Protein AF-A0A935PJU1-F1 (afdb_monomer)

Structure (mmCIF, N/CA/C/O backbone):
data_AF-A0A935PJU1-F1
#
_entry.id   AF-A0A935PJU1-F1
#
loop_
_atom_site.group_PDB
_atom_site.id
_atom_site.type_symbol
_atom_site.label_atom_id
_atom_site.label_alt_id
_atom_site.label_comp_id
_atom_site.label_asym_id
_atom_site.label_entity_id
_atom_site.label_seq_id
_atom_site.pdbx_PDB_ins_code
_atom_site.Cartn_x
_atom_site.Cartn_y
_atom_site.Cartn_z
_atom_site.occupancy
_atom_site.B_iso_or_equiv
_atom_site.auth_seq_id
_atom_site.auth_comp_id
_atom_site.auth_asym_id
_atom_site.auth_atom_id
_atom_site.pdbx_PDB_model_num
ATOM 1 N N . MET A 1 1 ? 5.615 2.941 6.304 1.00 58.56 1 MET A N 1
ATOM 2 C CA . MET A 1 1 ? 5.503 1.745 5.436 1.00 58.56 1 MET A CA 1
ATOM 3 C C . MET A 1 1 ? 6.469 0.692 5.952 1.00 58.56 1 MET A C 1
ATOM 5 O O . MET A 1 1 ? 7.641 1.011 6.110 1.00 58.56 1 MET A O 1
ATOM 9 N N . SER A 1 2 ? 6.006 -0.524 6.260 1.00 81.19 2 SER A N 1
ATOM 10 C CA . SER A 1 2 ? 6.937 -1.589 6.656 1.00 81.19 2 SER A CA 1
ATOM 11 C C . SER A 1 2 ? 7.767 -2.010 5.444 1.00 81.19 2 SER A C 1
ATOM 13 O O . SER A 1 2 ? 7.181 -2.370 4.418 1.00 81.19 2 SER A O 1
ATOM 15 N N . PRO A 1 3 ? 9.108 -2.000 5.534 1.00 89.25 3 PRO A N 1
ATOM 16 C CA . PRO A 1 3 ? 9.970 -2.402 4.426 1.00 89.25 3 PRO A CA 1
ATOM 17 C C . PRO A 1 3 ? 9.814 -3.893 4.085 1.00 89.25 3 PRO A C 1
ATOM 19 O O . PRO A 1 3 ? 10.305 -4.337 3.051 1.00 89.25 3 PRO A O 1
ATOM 22 N N . PHE A 1 4 ? 9.098 -4.664 4.910 1.00 92.81 4 PHE A N 1
ATOM 23 C CA . PHE A 1 4 ? 8.883 -6.096 4.734 1.00 92.81 4 PHE A CA 1
ATOM 24 C C . PHE A 1 4 ? 8.226 -6.447 3.388 1.00 92.81 4 PHE A C 1
ATOM 26 O O . PHE A 1 4 ? 8.707 -7.343 2.701 1.00 92.81 4 PHE A O 1
ATOM 33 N N . PHE A 1 5 ? 7.195 -5.703 2.962 1.00 95.12 5 PHE A N 1
ATOM 34 C CA . PHE A 1 5 ? 6.486 -5.940 1.689 1.00 95.12 5 PHE A CA 1
ATOM 35 C C . PHE A 1 5 ? 7.356 -5.735 0.442 1.00 95.12 5 PHE A C 1
ATOM 37 O O . PHE A 1 5 ? 6.989 -6.177 -0.641 1.00 95.12 5 PHE A O 1
ATOM 44 N N . PHE A 1 6 ? 8.491 -5.054 0.587 1.00 96.00 6 PHE A N 1
ATOM 45 C CA . PHE A 1 6 ? 9.450 -4.803 -0.483 1.00 96.00 6 PHE A CA 1
ATOM 46 C C . PHE A 1 6 ? 10.670 -5.727 -0.371 1.00 96.00 6 PHE A C 1
ATOM 48 O O . PHE A 1 6 ? 11.029 -6.416 -1.328 1.00 96.00 6 PHE A O 1
ATOM 55 N N . LEU A 1 7 ? 11.304 -5.762 0.804 1.00 95.81 7 LEU A N 1
ATOM 56 C CA . LEU A 1 7 ? 12.552 -6.490 1.019 1.00 95.81 7 LEU A CA 1
ATOM 57 C C . LEU A 1 7 ? 12.356 -7.999 0.901 1.00 95.81 7 LEU A C 1
ATOM 59 O O . LEU A 1 7 ? 13.155 -8.651 0.234 1.00 95.81 7 LEU A O 1
ATOM 63 N N . ALA A 1 8 ? 11.303 -8.556 1.506 1.00 96.75 8 ALA A N 1
ATOM 64 C CA . ALA A 1 8 ? 11.123 -10.004 1.543 1.00 96.75 8 ALA A CA 1
ATOM 65 C C . ALA A 1 8 ? 10.892 -10.605 0.140 1.00 96.75 8 ALA A C 1
ATOM 67 O O . ALA A 1 8 ? 11.640 -11.518 -0.222 1.00 96.75 8 ALA A O 1
ATOM 68 N N . PRO A 1 9 ? 9.994 -10.070 -0.716 1.00 97.19 9 PRO A N 1
ATOM 69 C CA . PRO A 1 9 ? 9.874 -10.556 -2.090 1.00 97.19 9 PRO A CA 1
ATOM 70 C C . PRO A 1 9 ? 11.150 -10.368 -2.912 1.00 97.19 9 PRO A C 1
ATOM 72 O O . PRO A 1 9 ? 11.531 -11.270 -3.653 1.00 97.19 9 PRO A O 1
ATOM 75 N N . THR A 1 10 ? 11.845 -9.235 -2.754 1.00 96.88 10 THR A N 1
ATOM 76 C CA . THR A 1 10 ? 13.100 -8.965 -3.478 1.00 96.88 10 THR A CA 1
ATOM 77 C C . THR A 1 10 ? 14.175 -9.995 -3.134 1.00 96.88 10 THR A C 1
ATOM 79 O O . THR A 1 10 ? 14.800 -10.554 -4.032 1.00 96.88 10 THR A O 1
ATOM 82 N N . VAL A 1 11 ? 14.373 -10.284 -1.843 1.00 97.44 11 VAL A N 1
ATOM 83 C CA . VAL A 1 11 ? 15.353 -11.274 -1.371 1.00 97.44 11 VAL A CA 1
ATOM 84 C C . VAL A 1 11 ? 15.028 -12.664 -1.911 1.00 97.44 11 VAL A C 1
ATOM 86 O O . VAL A 1 11 ? 15.920 -13.336 -2.425 1.00 97.44 11 VAL A O 1
ATOM 89 N N . VAL A 1 12 ? 13.762 -13.091 -1.843 1.00 97.44 12 VAL A N 1
ATOM 90 C CA . VAL A 1 12 ? 13.360 -14.418 -2.333 1.00 97.44 12 VAL A CA 1
ATOM 91 C C . VAL A 1 12 ? 13.545 -14.526 -3.848 1.00 97.44 12 VAL A C 1
ATOM 93 O O . VAL A 1 12 ? 14.103 -15.513 -4.317 1.00 97.44 12 VAL A O 1
ATOM 96 N N . LEU A 1 13 ? 13.156 -13.507 -4.620 1.00 96.31 13 LEU A N 1
ATOM 97 C CA . LEU A 1 13 ? 13.364 -13.493 -6.072 1.00 96.31 13 LEU A CA 1
ATOM 98 C C . LEU A 1 13 ? 14.853 -13.527 -6.446 1.00 96.31 13 LEU A C 1
ATOM 100 O O . LEU A 1 13 ? 15.235 -14.267 -7.353 1.00 96.31 13 LEU A O 1
ATOM 104 N N . LEU A 1 14 ? 15.706 -12.782 -5.731 1.00 96.38 14 LEU A N 1
ATOM 105 C CA . LEU A 1 14 ? 17.156 -12.816 -5.943 1.00 96.38 14 LEU A CA 1
ATOM 106 C C . LEU A 1 14 ? 17.736 -14.206 -5.658 1.00 96.38 14 LEU A C 1
ATOM 108 O O . LEU A 1 14 ? 18.473 -14.733 -6.490 1.00 96.38 14 LEU A O 1
ATOM 112 N N . LEU A 1 15 ? 17.357 -14.828 -4.538 1.00 96.38 15 LEU A N 1
ATOM 113 C CA . LEU A 1 15 ? 17.773 -16.192 -4.200 1.00 96.38 15 LEU A CA 1
ATOM 114 C C . LEU A 1 15 ? 17.342 -17.205 -5.271 1.00 96.38 15 LEU A C 1
ATOM 116 O O . LEU A 1 15 ? 18.151 -18.029 -5.699 1.00 96.38 15 LEU A O 1
ATOM 120 N N . LEU A 1 16 ? 16.099 -17.112 -5.752 1.00 95.62 16 LEU A N 1
ATOM 121 C CA . LEU A 1 16 ? 15.565 -18.001 -6.789 1.00 95.62 16 LEU A CA 1
ATOM 122 C C . LEU A 1 16 ? 16.232 -17.794 -8.155 1.00 95.62 16 LEU A C 1
ATOM 124 O O . LEU A 1 16 ? 16.354 -18.747 -8.922 1.00 9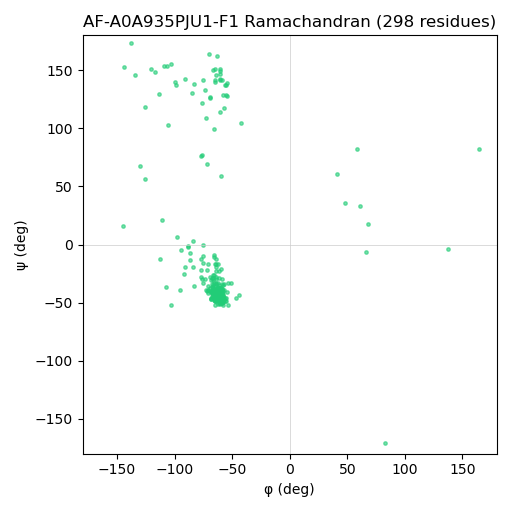5.62 16 LEU A O 1
ATOM 128 N N . SER A 1 17 ? 16.719 -16.584 -8.443 1.00 94.00 17 SER A N 1
ATOM 129 C CA . SER A 1 17 ? 17.440 -16.271 -9.684 1.00 94.00 17 SER A CA 1
ATOM 130 C C . SER A 1 17 ? 18.882 -16.781 -9.746 1.00 94.00 17 SER A C 1
ATOM 132 O O . SER A 1 17 ? 19.528 -16.602 -10.773 1.00 94.00 17 SER A O 1
ATOM 134 N N . ARG A 1 18 ? 19.368 -17.453 -8.688 1.00 94.12 18 ARG A N 1
ATOM 135 C CA . ARG A 1 18 ? 20.748 -17.956 -8.549 1.00 94.12 18 ARG A CA 1
ATOM 136 C C . ARG A 1 18 ? 21.776 -16.811 -8.645 1.00 94.12 18 ARG A C 1
ATOM 138 O O . ARG A 1 18 ? 22.346 -16.592 -9.714 1.00 94.12 18 ARG A O 1
ATOM 145 N N . PRO A 1 19 ? 22.025 -16.079 -7.542 1.00 92.44 19 PRO A N 1
ATOM 146 C CA . PRO A 1 19 ? 22.880 -14.893 -7.556 1.00 92.44 19 PRO A CA 1
ATOM 147 C C . PRO A 1 19 ? 24.293 -15.227 -8.054 1.00 92.44 19 PRO A C 1
ATOM 149 O O . PRO A 1 19 ? 24.947 -16.138 -7.545 1.00 92.44 19 PRO A O 1
ATOM 152 N N . ALA A 1 20 ? 24.769 -14.468 -9.038 1.00 94.31 20 ALA A N 1
ATOM 153 C CA . ALA A 1 20 ? 26.049 -14.674 -9.716 1.00 94.31 20 ALA A CA 1
ATOM 154 C C . ALA A 1 20 ? 27.067 -13.559 -9.423 1.00 94.31 20 ALA A C 1
ATOM 156 O O . ALA A 1 20 ? 28.245 -13.679 -9.756 1.00 94.31 20 ALA A O 1
ATOM 157 N N . THR A 1 21 ? 26.629 -12.449 -8.827 1.00 96.25 21 THR A N 1
ATOM 158 C CA . THR A 1 21 ? 27.452 -11.258 -8.593 1.00 96.25 21 THR A CA 1
ATOM 159 C C . THR A 1 21 ? 27.557 -10.915 -7.110 1.00 96.25 21 THR A C 1
ATOM 161 O O . THR A 1 21 ? 26.630 -11.134 -6.330 1.00 96.25 21 THR A O 1
ATOM 164 N N . ALA A 1 22 ? 28.677 -10.299 -6.712 1.00 96.19 22 ALA A N 1
ATOM 165 C CA . ALA A 1 22 ? 28.869 -9.828 -5.337 1.00 96.19 22 ALA A CA 1
ATOM 166 C C . ALA A 1 22 ? 27.791 -8.810 -4.923 1.00 96.19 22 ALA A C 1
ATOM 168 O O . ALA A 1 22 ? 27.336 -8.808 -3.783 1.00 96.19 22 ALA A O 1
ATOM 169 N N . ARG A 1 23 ? 27.329 -7.982 -5.872 1.00 95.50 23 ARG A N 1
ATOM 170 C CA . ARG A 1 23 ? 26.243 -7.019 -5.659 1.00 95.50 23 ARG A CA 1
ATOM 171 C C . ARG A 1 23 ? 24.949 -7.711 -5.224 1.00 95.50 23 ARG A C 1
ATOM 173 O O . ARG A 1 23 ? 24.339 -7.257 -4.263 1.00 95.50 23 ARG A O 1
ATOM 180 N N . GLU A 1 24 ? 24.535 -8.787 -5.894 1.00 95.62 24 GLU A N 1
ATOM 181 C CA . GLU A 1 24 ? 23.326 -9.539 -5.520 1.00 95.62 24 GLU A CA 1
ATOM 182 C C . GLU A 1 24 ? 23.457 -10.128 -4.112 1.00 95.62 24 GLU A C 1
ATOM 184 O O . GLU A 1 24 ? 22.545 -9.974 -3.302 1.00 95.62 24 GLU A O 1
ATOM 189 N N . TRP A 1 25 ? 24.612 -10.717 -3.784 1.00 97.50 25 TRP A N 1
ATOM 190 C CA . TRP A 1 25 ? 24.882 -11.254 -2.448 1.00 97.50 25 TRP A CA 1
ATOM 191 C C . TRP A 1 25 ? 24.846 -10.187 -1.353 1.00 97.50 25 TRP A C 1
ATOM 193 O O . TRP A 1 25 ? 24.233 -10.417 -0.312 1.00 97.50 25 TRP A O 1
ATOM 203 N N . ILE A 1 26 ? 25.425 -9.006 -1.589 1.00 97.00 26 ILE A N 1
ATOM 204 C CA . ILE A 1 26 ? 25.353 -7.879 -0.647 1.00 97.00 26 ILE A CA 1
ATOM 205 C C . ILE A 1 26 ? 23.891 -7.504 -0.374 1.00 97.00 26 ILE A C 1
ATOM 207 O O . ILE A 1 26 ? 23.507 -7.338 0.783 1.00 97.00 26 ILE A O 1
ATOM 211 N N . TRP A 1 27 ? 23.058 -7.416 -1.414 1.00 96.00 27 TRP A N 1
ATOM 212 C CA . TRP A 1 27 ? 21.637 -7.091 -1.258 1.00 96.00 27 TRP A CA 1
ATOM 213 C C . TRP A 1 27 ? 20.841 -8.192 -0.555 1.00 96.00 27 TRP A C 1
ATOM 215 O O . TRP A 1 27 ? 19.971 -7.876 0.256 1.00 96.00 27 TRP A O 1
ATOM 225 N N . ILE A 1 28 ? 21.153 -9.465 -0.811 1.00 97.06 28 ILE A N 1
ATOM 226 C CA . ILE A 1 28 ? 20.556 -10.598 -0.095 1.00 97.06 28 ILE A CA 1
ATOM 227 C C . ILE A 1 28 ? 20.916 -10.526 1.391 1.00 97.06 28 ILE A C 1
ATOM 229 O O . ILE A 1 28 ? 20.020 -10.558 2.229 1.00 97.06 28 ILE A O 1
ATOM 233 N N . VAL A 1 29 ? 22.200 -10.377 1.732 1.00 97.56 29 VAL A N 1
ATOM 234 C CA . VAL A 1 29 ? 22.661 -10.306 3.128 1.00 97.56 29 VAL A CA 1
ATOM 235 C C . VAL A 1 29 ? 22.044 -9.110 3.842 1.00 97.56 29 VAL A C 1
ATOM 237 O O . VAL A 1 29 ? 21.528 -9.265 4.950 1.00 97.56 29 VAL A O 1
ATOM 240 N N . LEU A 1 30 ? 22.037 -7.936 3.207 1.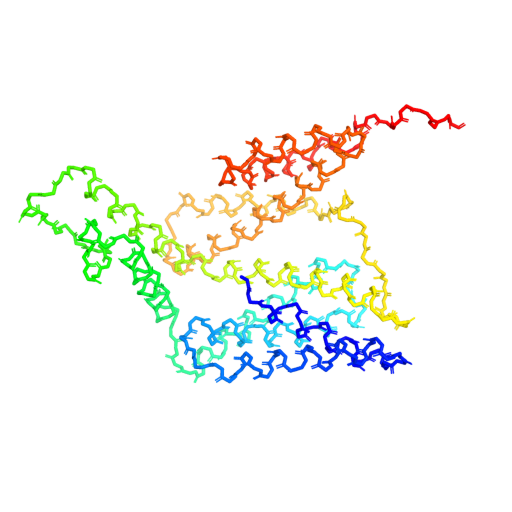00 96.44 30 LEU A N 1
ATOM 241 C CA . LEU A 1 30 ? 21.417 -6.737 3.763 1.00 96.44 30 LEU A CA 1
ATOM 242 C C . LEU A 1 30 ? 19.918 -6.953 4.000 1.00 96.44 30 LEU A C 1
ATOM 244 O O . LEU A 1 30 ? 19.437 -6.702 5.101 1.00 96.44 30 LEU A O 1
ATOM 248 N N . GLY A 1 31 ? 19.196 -7.479 3.007 1.00 95.50 31 GLY A N 1
ATOM 249 C CA . GLY A 1 31 ? 17.763 -7.742 3.109 1.00 95.50 31 GLY A CA 1
ATOM 250 C C . GLY A 1 31 ? 17.420 -8.772 4.187 1.00 95.50 31 GLY A C 1
ATOM 251 O O . GLY A 1 31 ? 16.556 -8.508 5.021 1.00 95.50 31 GLY A O 1
ATOM 252 N N . VAL A 1 32 ? 18.126 -9.908 4.229 1.00 96.69 32 VAL A N 1
ATOM 253 C CA . VAL A 1 32 ? 17.948 -10.949 5.258 1.00 96.69 32 VAL A CA 1
ATOM 254 C C . VAL A 1 32 ? 18.252 -10.396 6.645 1.00 96.69 32 VAL A C 1
ATOM 256 O O . VAL A 1 32 ? 17.469 -10.607 7.568 1.00 96.69 32 VAL A O 1
ATOM 259 N N . THR A 1 33 ? 19.345 -9.645 6.796 1.00 96.44 33 THR A N 1
ATOM 260 C CA . THR A 1 33 ? 19.721 -9.040 8.081 1.00 96.44 33 THR A CA 1
ATOM 261 C C . THR A 1 33 ? 18.677 -8.022 8.528 1.00 96.44 33 THR A C 1
ATOM 263 O O . THR A 1 33 ? 18.239 -8.066 9.673 1.00 96.44 33 THR A O 1
ATOM 266 N N . SER A 1 34 ? 18.210 -7.148 7.631 1.00 93.81 34 SER A N 1
ATOM 267 C CA . SER A 1 34 ? 17.135 -6.199 7.936 1.00 93.81 34 SER A CA 1
ATOM 268 C C . SER A 1 34 ? 15.847 -6.911 8.352 1.00 93.81 34 SER A C 1
ATOM 270 O O . SER A 1 34 ? 15.240 -6.525 9.347 1.00 93.81 34 SER A O 1
ATOM 272 N N . ILE A 1 35 ? 15.442 -7.975 7.650 1.00 94.44 35 ILE A N 1
ATOM 273 C CA . ILE A 1 35 ? 14.261 -8.775 8.012 1.00 94.44 35 ILE A CA 1
ATOM 274 C C . ILE A 1 35 ? 14.455 -9.440 9.381 1.00 94.44 35 ILE A C 1
ATOM 276 O O . ILE A 1 35 ? 13.558 -9.378 10.218 1.00 94.44 35 ILE A O 1
ATOM 280 N N . ALA A 1 36 ? 15.623 -10.026 9.646 1.00 95.12 36 ALA A N 1
ATOM 281 C CA . ALA A 1 36 ? 15.929 -10.670 10.920 1.00 95.12 36 ALA A CA 1
ATOM 282 C C . ALA A 1 36 ? 15.922 -9.676 12.093 1.00 95.12 36 ALA A C 1
ATOM 284 O O . ALA A 1 36 ? 15.379 -9.987 13.152 1.00 95.12 36 ALA A O 1
ATOM 285 N N . VAL A 1 37 ? 16.477 -8.474 11.902 1.00 94.44 37 VAL A N 1
ATOM 286 C CA . VAL A 1 37 ? 16.423 -7.390 12.894 1.00 94.44 37 VAL A CA 1
ATOM 287 C C . VAL A 1 37 ? 14.979 -6.977 13.145 1.00 94.44 37 VAL A C 1
ATOM 289 O O . VAL A 1 37 ? 14.567 -6.916 14.300 1.00 94.44 37 VAL A O 1
ATOM 292 N N . LEU A 1 38 ? 14.190 -6.768 12.085 1.00 90.69 38 LEU A N 1
ATOM 293 C CA . LEU A 1 38 ? 12.779 -6.416 12.220 1.00 90.69 38 LEU A CA 1
ATOM 294 C C . LEU A 1 38 ? 12.037 -7.469 13.041 1.00 90.69 38 LEU A C 1
ATOM 296 O O . LEU A 1 38 ? 11.393 -7.112 14.017 1.00 90.69 38 LEU A O 1
ATOM 300 N N . LEU A 1 39 ? 12.189 -8.758 12.736 1.00 91.31 39 LEU A N 1
ATOM 301 C CA . LEU A 1 39 ? 11.499 -9.836 13.454 1.00 91.31 39 LEU A CA 1
ATOM 302 C C . LEU A 1 39 ? 11.853 -9.931 14.950 1.00 91.31 39 LEU A C 1
ATOM 304 O O . LEU A 1 39 ? 11.047 -10.454 15.713 1.00 91.31 39 LEU A O 1
ATOM 308 N N . ARG A 1 40 ? 13.013 -9.416 15.381 1.00 93.12 40 ARG A N 1
ATOM 309 C CA . ARG A 1 40 ? 13.445 -9.435 16.792 1.00 93.12 40 ARG A CA 1
ATOM 310 C C . ARG A 1 40 ? 12.893 -8.289 17.634 1.00 93.12 40 ARG A C 1
ATOM 312 O O . ARG A 1 40 ? 12.903 -8.394 18.856 1.00 93.12 40 ARG A O 1
ATOM 319 N N . ILE A 1 41 ? 12.442 -7.199 17.014 1.00 91.50 41 ILE A N 1
ATOM 320 C CA . ILE A 1 41 ? 11.888 -6.059 17.752 1.00 91.50 41 ILE A CA 1
ATOM 321 C C . ILE A 1 41 ? 10.543 -6.497 18.365 1.00 91.50 41 ILE A C 1
ATOM 323 O O . ILE A 1 41 ? 9.710 -7.012 17.605 1.00 91.50 41 ILE A O 1
ATOM 327 N N . PRO A 1 42 ? 10.323 -6.327 19.689 1.00 86.50 42 PRO A N 1
ATOM 328 C CA . PRO A 1 42 ? 9.026 -6.550 20.329 1.00 86.50 42 PRO A CA 1
ATOM 329 C C . PRO A 1 42 ? 7.954 -5.704 19.652 1.00 86.50 42 PRO A C 1
ATOM 331 O O . PRO A 1 42 ? 8.209 -4.550 19.323 1.00 86.50 42 PRO A O 1
ATOM 334 N N . THR A 1 43 ? 6.775 -6.275 19.417 1.00 89.00 43 THR A N 1
ATOM 335 C CA . THR A 1 43 ? 5.768 -5.634 18.562 1.00 89.00 43 THR A CA 1
ATOM 336 C C . THR A 1 43 ? 4.378 -5.652 19.135 1.00 89.00 43 THR A C 1
ATOM 338 O O . THR A 1 43 ? 3.964 -6.633 19.757 1.00 89.00 43 THR A O 1
ATOM 341 N N . THR A 1 44 ? 3.650 -4.582 18.837 1.00 93.88 44 THR A N 1
ATOM 342 C CA . THR A 1 44 ? 2.207 -4.488 19.056 1.00 93.88 44 THR A CA 1
ATOM 343 C C . THR A 1 44 ? 1.455 -5.393 18.077 1.00 93.88 44 THR A C 1
ATOM 345 O O . THR A 1 44 ? 1.997 -5.839 17.058 1.00 93.88 44 THR A O 1
ATOM 348 N N . LEU A 1 45 ? 0.182 -5.672 18.363 1.00 94.38 45 LEU A N 1
ATOM 349 C CA . LEU A 1 45 ? -0.660 -6.513 17.506 1.00 94.38 45 LEU A CA 1
ATOM 350 C C . LEU A 1 45 ? -0.728 -6.028 16.034 1.00 94.38 45 LEU A C 1
ATOM 352 O O . LEU A 1 45 ? -0.613 -6.869 15.133 1.00 94.38 45 LEU A O 1
ATOM 356 N N . PRO A 1 46 ? -0.832 -4.715 15.733 1.00 94.56 46 PRO A N 1
ATOM 357 C CA . PRO A 1 46 ? -0.780 -4.213 14.360 1.00 94.56 46 PRO A CA 1
ATOM 358 C C . PRO A 1 46 ? 0.535 -4.534 13.655 1.00 94.56 46 PRO A C 1
ATOM 360 O O . PRO A 1 46 ? 0.542 -4.958 12.503 1.00 94.56 46 PRO A O 1
ATOM 363 N N . GLU A 1 47 ? 1.666 -4.386 14.335 1.00 93.88 47 GLU A N 1
ATOM 364 C CA . GLU A 1 47 ? 2.969 -4.675 13.739 1.00 93.88 47 GLU A CA 1
ATOM 365 C C . GLU A 1 47 ? 3.171 -6.175 13.492 1.00 93.88 47 GLU A C 1
ATOM 367 O O . GLU A 1 47 ? 3.719 -6.557 12.453 1.00 93.88 47 GLU A O 1
ATOM 372 N N . GLN A 1 48 ? 2.683 -7.035 14.391 1.00 94.50 48 GLN A N 1
ATOM 373 C CA . GLN A 1 48 ? 2.662 -8.487 14.180 1.00 94.50 48 GLN A CA 1
ATOM 374 C C . GLN A 1 48 ? 1.788 -8.860 12.980 1.00 94.50 48 GLN A C 1
ATOM 376 O O . GLN A 1 48 ? 2.218 -9.624 12.114 1.00 94.50 48 GLN A O 1
ATOM 381 N N . THR A 1 49 ? 0.603 -8.254 12.881 1.00 95.38 49 THR A N 1
ATOM 382 C CA . THR A 1 49 ? -0.321 -8.429 11.752 1.00 95.38 49 THR A CA 1
ATOM 383 C C . THR A 1 49 ? 0.336 -8.024 10.436 1.00 95.38 49 THR A C 1
ATOM 385 O O . THR A 1 49 ? 0.279 -8.762 9.455 1.00 95.38 49 THR A O 1
ATOM 388 N N . LEU A 1 50 ? 1.037 -6.889 10.421 1.00 95.50 50 LEU A N 1
ATOM 389 C CA . LEU A 1 50 ? 1.749 -6.385 9.252 1.00 95.50 50 LEU A CA 1
ATOM 390 C C . LEU A 1 50 ? 2.877 -7.328 8.803 1.00 95.50 50 LEU A C 1
ATOM 392 O O . LEU A 1 50 ? 3.077 -7.525 7.604 1.00 95.50 50 LEU A O 1
ATOM 396 N N . ARG A 1 51 ? 3.611 -7.926 9.752 1.00 95.00 51 ARG A N 1
ATOM 397 C CA . ARG A 1 51 ? 4.667 -8.917 9.477 1.00 95.00 51 ARG A CA 1
ATOM 398 C C . ARG A 1 51 ? 4.089 -10.221 8.935 1.00 95.00 51 ARG A C 1
ATOM 400 O O . ARG A 1 51 ? 4.597 -10.727 7.937 1.00 95.00 51 ARG A O 1
ATOM 407 N N . ALA A 1 52 ? 3.023 -10.733 9.550 1.00 95.19 52 ALA A N 1
ATOM 408 C CA . ALA A 1 52 ? 2.335 -11.938 9.095 1.00 95.19 52 ALA A CA 1
ATOM 409 C C . ALA A 1 52 ? 1.767 -11.750 7.679 1.00 95.19 52 ALA A C 1
ATOM 411 O O . ALA A 1 52 ? 2.076 -12.533 6.779 1.00 95.19 52 ALA A O 1
ATOM 412 N N . ALA A 1 53 ? 1.037 -10.655 7.447 1.00 96.88 53 ALA A N 1
ATOM 413 C CA . ALA A 1 53 ? 0.513 -10.296 6.133 1.00 96.88 53 ALA A CA 1
ATOM 414 C C . ALA A 1 53 ? 1.634 -10.140 5.096 1.00 96.88 53 ALA A C 1
ATOM 416 O O . ALA A 1 53 ? 1.516 -10.645 3.982 1.00 96.88 53 ALA A O 1
ATOM 417 N N . GLY A 1 54 ? 2.749 -9.502 5.464 1.00 96.69 54 GLY A N 1
ATOM 418 C CA . GLY A 1 54 ? 3.927 -9.380 4.609 1.00 96.69 54 GLY A CA 1
ATOM 419 C C . GLY A 1 54 ? 4.554 -10.729 4.243 1.00 96.69 54 GLY A C 1
ATOM 420 O O . GLY A 1 54 ? 4.969 -10.921 3.098 1.00 96.69 54 GLY A O 1
ATOM 421 N N . ALA A 1 55 ? 4.605 -11.680 5.179 1.00 96.56 55 ALA A N 1
ATOM 422 C CA . ALA A 1 55 ? 5.130 -13.024 4.939 1.00 96.56 55 ALA A CA 1
ATOM 423 C C . ALA A 1 55 ? 4.218 -13.823 3.997 1.00 96.56 55 ALA A C 1
ATOM 425 O O . ALA A 1 55 ? 4.698 -14.377 3.005 1.00 96.56 55 ALA A O 1
ATOM 426 N N . PHE A 1 56 ? 2.904 -13.812 4.244 1.00 98.00 56 PHE A N 1
ATOM 427 C CA . PHE A 1 56 ? 1.926 -14.452 3.360 1.00 98.00 56 PHE A CA 1
ATOM 428 C C . PHE A 1 56 ? 1.930 -13.829 1.962 1.00 98.00 56 PHE A C 1
ATOM 430 O O . PHE A 1 56 ? 1.963 -14.550 0.964 1.00 98.00 56 PHE A O 1
ATOM 4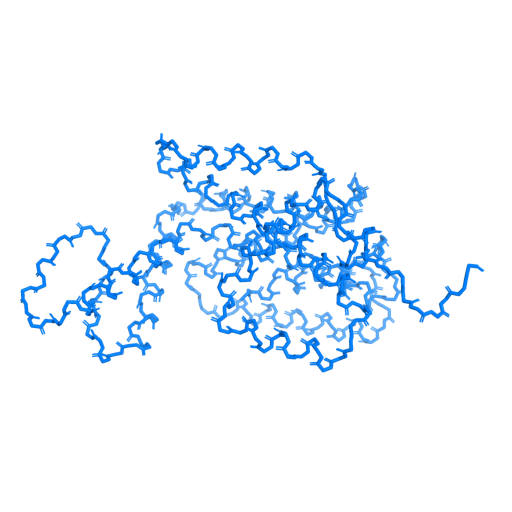37 N N . PHE A 1 57 ? 1.982 -12.496 1.887 1.00 98.06 57 PHE A N 1
ATOM 438 C CA . PHE A 1 57 ? 2.107 -11.767 0.630 1.00 98.06 57 PHE A CA 1
ATOM 439 C C . PHE A 1 57 ? 3.372 -12.161 -0.121 1.00 98.06 57 PHE A C 1
ATOM 441 O O . PHE A 1 57 ? 3.297 -12.422 -1.312 1.00 98.06 57 PHE A O 1
ATOM 448 N N . THR A 1 58 ? 4.517 -12.262 0.556 1.00 97.88 58 THR A N 1
ATOM 449 C CA . THR A 1 58 ? 5.786 -12.640 -0.082 1.00 97.88 58 THR A CA 1
ATOM 450 C C . THR A 1 58 ? 5.693 -14.002 -0.760 1.00 97.88 58 THR A C 1
ATOM 452 O O . THR A 1 58 ? 6.048 -14.121 -1.932 1.00 97.88 58 THR A O 1
ATOM 455 N N . GLY A 1 59 ? 5.173 -15.013 -0.059 1.00 96.81 59 GLY A N 1
ATOM 456 C CA . GLY A 1 59 ? 4.984 -16.346 -0.632 1.00 96.81 59 GLY A CA 1
ATOM 457 C C . GLY A 1 59 ? 4.038 -16.326 -1.834 1.00 96.81 59 GLY A C 1
ATOM 458 O O . GLY A 1 59 ? 4.400 -16.786 -2.916 1.00 96.81 59 GLY A O 1
ATOM 459 N N . ALA A 1 60 ? 2.854 -15.727 -1.672 1.00 97.31 60 ALA A N 1
ATOM 460 C CA . ALA A 1 60 ? 1.853 -15.651 -2.734 1.00 97.31 60 ALA A CA 1
ATOM 461 C C . ALA A 1 60 ? 2.347 -14.854 -3.954 1.00 97.31 60 ALA A C 1
ATOM 463 O O . ALA A 1 60 ? 2.121 -15.249 -5.097 1.00 97.31 60 ALA A O 1
ATOM 464 N N . TYR A 1 61 ? 3.063 -13.756 -3.716 1.00 96.88 61 TYR A N 1
ATOM 465 C CA . TYR A 1 61 ? 3.609 -12.890 -4.750 1.00 96.88 61 TYR A CA 1
ATOM 466 C C . TYR A 1 61 ? 4.703 -13.582 -5.556 1.00 96.88 61 TYR A C 1
ATOM 468 O O . TYR A 1 61 ? 4.671 -13.519 -6.779 1.00 96.88 61 TYR A O 1
ATOM 476 N N . VAL A 1 62 ? 5.639 -14.277 -4.906 1.00 95.69 62 VAL A N 1
ATOM 477 C CA . VAL A 1 62 ? 6.700 -15.025 -5.600 1.00 95.69 62 VAL A CA 1
ATOM 478 C C . VAL A 1 62 ? 6.100 -16.125 -6.475 1.00 95.69 62 VAL A C 1
ATOM 480 O O . VAL A 1 62 ? 6.483 -16.255 -7.638 1.00 95.69 62 VAL A O 1
ATOM 483 N N . VAL A 1 63 ? 5.110 -16.862 -5.963 1.00 95.50 63 VAL A N 1
ATOM 484 C CA . VAL A 1 63 ? 4.392 -17.880 -6.744 1.00 95.50 63 VAL A CA 1
ATOM 485 C C . VAL A 1 63 ? 3.679 -17.248 -7.945 1.00 95.50 63 VAL A C 1
ATOM 487 O O . VAL A 1 63 ? 3.848 -17.716 -9.068 1.00 95.50 63 VAL A O 1
ATOM 490 N N . ALA A 1 64 ? 2.945 -16.149 -7.749 1.00 94.25 64 ALA A N 1
ATOM 491 C CA . ALA A 1 64 ? 2.251 -15.451 -8.835 1.00 94.25 64 ALA A CA 1
ATOM 492 C C . ALA A 1 64 ? 3.213 -14.814 -9.857 1.00 94.25 64 ALA A C 1
ATOM 494 O O . ALA A 1 64 ? 2.903 -14.746 -11.048 1.00 94.25 64 ALA A O 1
ATOM 495 N N . ALA A 1 65 ? 4.378 -14.344 -9.407 1.00 91.19 65 ALA A N 1
ATOM 496 C CA . ALA A 1 65 ? 5.398 -13.731 -10.248 1.00 91.19 65 ALA A CA 1
ATOM 497 C C . ALA A 1 65 ? 6.103 -14.748 -11.151 1.00 91.19 65 ALA A C 1
ATOM 499 O O . ALA A 1 65 ? 6.360 -14.441 -12.316 1.00 91.19 65 ALA A O 1
ATOM 500 N N . LEU A 1 66 ? 6.379 -15.946 -10.630 1.00 89.81 66 LEU A N 1
ATOM 501 C CA . LEU A 1 66 ? 7.099 -17.002 -11.342 1.00 89.81 66 LEU A CA 1
ATOM 502 C C . LEU A 1 66 ? 6.183 -17.962 -12.106 1.00 89.81 66 LEU A C 1
ATOM 504 O O . LEU A 1 66 ? 6.611 -18.538 -13.100 1.00 89.81 66 LEU A O 1
ATOM 508 N N . GLY A 1 67 ? 4.922 -18.109 -11.691 1.00 86.69 67 GLY A N 1
ATOM 509 C CA . GLY A 1 67 ? 3.974 -19.050 -12.294 1.00 86.69 67 GLY A CA 1
ATOM 510 C C . GLY A 1 67 ? 3.577 -18.736 -13.741 1.00 86.69 67 GLY A C 1
ATOM 511 O O . GLY A 1 67 ? 2.936 -19.559 -14.385 1.00 86.69 67 GLY A O 1
ATOM 512 N N . GLY A 1 68 ? 3.918 -17.554 -14.269 1.00 79.00 68 GLY A N 1
ATOM 513 C CA . GLY A 1 68 ? 3.688 -17.178 -15.673 1.00 79.00 68 GLY A CA 1
ATOM 514 C C . GLY A 1 68 ? 2.217 -17.040 -16.093 1.00 79.00 68 GLY A C 1
ATOM 515 O O . GLY A 1 68 ? 1.944 -16.576 -17.193 1.00 79.00 68 GLY A O 1
ATOM 516 N N . THR A 1 69 ? 1.266 -17.382 -15.221 1.00 80.44 69 THR A N 1
ATOM 517 C CA . THR A 1 69 ? -0.172 -17.450 -15.522 1.00 80.44 69 THR A CA 1
ATOM 518 C C . THR A 1 69 ? -0.791 -16.085 -15.816 1.00 80.44 69 THR A C 1
ATOM 520 O O . THR A 1 69 ? -1.739 -15.986 -16.589 1.00 80.44 69 THR A O 1
ATOM 523 N N . PHE A 1 70 ? -0.265 -15.018 -15.209 1.00 81.00 70 PHE A N 1
ATOM 524 C CA . PHE A 1 70 ? -0.853 -13.682 -15.305 1.00 81.00 70 PHE A CA 1
ATOM 525 C C . PHE A 1 70 ? 0.064 -12.724 -16.068 1.00 81.00 70 PHE A C 1
ATOM 527 O O . PHE A 1 70 ? 1.236 -12.595 -15.703 1.00 81.00 70 PHE A O 1
ATOM 534 N N . PRO A 1 71 ? -0.441 -11.998 -17.081 1.00 80.12 71 PRO A N 1
ATOM 535 C CA . PRO A 1 71 ? 0.400 -11.143 -17.916 1.00 80.12 71 PRO A CA 1
ATOM 536 C C . PRO A 1 71 ? 0.818 -9.844 -17.213 1.00 80.12 71 PRO A C 1
ATOM 538 O O . PRO A 1 71 ? 1.922 -9.359 -17.437 1.00 80.12 71 PRO A O 1
ATOM 541 N N . SER A 1 72 ? -0.031 -9.278 -16.345 1.00 89.31 72 SER A N 1
ATOM 542 C CA . SER A 1 72 ? 0.227 -7.971 -15.728 1.00 89.31 72 SER A CA 1
ATOM 543 C C . SER A 1 72 ? 0.779 -8.083 -14.302 1.00 89.31 72 SER A C 1
ATOM 545 O O . SER A 1 72 ? 0.300 -8.883 -13.494 1.00 89.31 72 SER A O 1
ATOM 547 N N . LEU A 1 73 ? 1.755 -7.228 -13.974 1.00 90.94 73 LEU A N 1
ATOM 548 C CA . LEU A 1 73 ? 2.307 -7.098 -12.621 1.00 90.94 73 LEU A CA 1
ATOM 549 C C . LEU A 1 73 ? 1.216 -6.748 -11.602 1.00 90.94 73 LEU A C 1
ATOM 551 O O . LEU A 1 73 ? 1.162 -7.344 -10.534 1.00 90.94 73 LEU A O 1
ATOM 555 N N . LEU A 1 74 ? 0.307 -5.834 -11.959 1.00 92.81 74 LEU A N 1
ATOM 556 C CA . LEU A 1 74 ? -0.795 -5.431 -11.089 1.00 92.81 74 LEU A CA 1
ATOM 557 C C . LEU A 1 74 ? -1.694 -6.621 -10.729 1.00 92.81 74 LEU A C 1
ATOM 559 O O . LEU A 1 74 ? -2.019 -6.800 -9.561 1.00 92.81 74 LEU A O 1
ATOM 563 N N . THR A 1 75 ? -2.054 -7.457 -11.706 1.00 93.12 75 THR A N 1
ATOM 564 C CA . THR A 1 75 ? -2.879 -8.654 -11.474 1.00 93.12 75 THR A CA 1
ATOM 565 C C . THR A 1 75 ? -2.185 -9.623 -10.520 1.00 93.12 75 THR A C 1
ATOM 567 O O . THR A 1 75 ? -2.811 -10.087 -9.572 1.00 93.12 75 THR A O 1
ATOM 570 N N . ARG A 1 76 ? -0.886 -9.886 -10.721 1.00 94.12 76 ARG A N 1
ATOM 571 C CA . ARG A 1 76 ? -0.092 -10.757 -9.835 1.00 94.12 76 ARG A CA 1
ATOM 572 C C . ARG A 1 76 ? -0.087 -10.230 -8.401 1.00 94.12 76 ARG A C 1
ATOM 574 O O . ARG A 1 76 ? -0.333 -10.989 -7.468 1.00 94.12 76 ARG A O 1
ATOM 581 N N . THR A 1 77 ? 0.133 -8.927 -8.233 1.00 95.44 77 THR A N 1
ATOM 582 C CA . THR A 1 77 ? 0.143 -8.283 -6.917 1.00 95.44 77 THR A CA 1
ATOM 583 C C . THR A 1 77 ? -1.234 -8.304 -6.257 1.00 95.44 77 THR A C 1
ATOM 585 O O . THR A 1 77 ? -1.324 -8.622 -5.077 1.00 95.44 77 THR A O 1
ATOM 588 N N . LEU A 1 78 ? -2.314 -8.030 -6.997 1.00 95.94 78 LEU A N 1
ATOM 589 C CA . LEU A 1 78 ? -3.683 -8.076 -6.467 1.00 95.94 78 LEU A CA 1
ATOM 590 C C . LEU A 1 78 ? -4.084 -9.486 -6.019 1.00 95.94 78 LEU A C 1
ATOM 592 O O . LEU A 1 78 ? -4.674 -9.639 -4.953 1.00 95.94 78 LEU A O 1
ATOM 596 N N . ILE A 1 79 ? -3.718 -10.518 -6.783 1.00 96.12 79 ILE A N 1
ATOM 597 C CA . ILE A 1 79 ? -3.947 -11.914 -6.389 1.00 96.12 79 ILE A CA 1
ATOM 598 C C . ILE A 1 79 ? -3.155 -12.243 -5.124 1.00 96.12 79 ILE A C 1
ATOM 600 O O . ILE A 1 79 ? -3.713 -12.801 -4.182 1.00 96.12 79 ILE A O 1
ATOM 604 N N . ALA A 1 80 ? -1.880 -11.850 -5.065 1.00 97.38 80 ALA A N 1
ATOM 605 C CA . ALA A 1 80 ? -1.053 -12.060 -3.882 1.00 97.38 80 ALA A CA 1
ATOM 606 C C . ALA A 1 80 ? -1.616 -11.356 -2.639 1.00 97.38 80 ALA A C 1
ATOM 608 O O . ALA A 1 80 ? -1.584 -11.927 -1.553 1.00 97.38 80 ALA A O 1
ATOM 609 N N . ILE A 1 81 ? -2.180 -10.153 -2.795 1.00 97.88 81 ILE A N 1
ATOM 610 C CA . ILE A 1 81 ? -2.885 -9.434 -1.725 1.00 97.88 81 ILE A CA 1
ATOM 611 C C . ILE A 1 81 ? -4.126 -10.203 -1.281 1.00 97.88 81 ILE A C 1
ATOM 613 O O . ILE A 1 81 ? -4.314 -10.377 -0.081 1.00 97.88 81 ILE A O 1
ATOM 617 N N . GLY A 1 82 ? -4.943 -10.693 -2.217 1.00 97.44 82 GLY A N 1
ATOM 618 C CA . GLY A 1 82 ? -6.126 -11.497 -1.901 1.00 97.44 82 GLY A CA 1
ATOM 619 C C . GLY A 1 82 ? -5.769 -12.752 -1.103 1.00 97.44 82 GLY A C 1
ATOM 620 O O . GLY A 1 82 ? -6.314 -12.974 -0.025 1.00 97.44 82 GLY A O 1
ATOM 621 N N . VAL A 1 83 ? -4.780 -13.518 -1.573 1.00 97.94 83 VAL A N 1
ATOM 622 C CA . VAL A 1 83 ? -4.281 -14.718 -0.879 1.00 97.94 83 VAL A CA 1
ATOM 623 C C . VAL A 1 83 ? -3.721 -14.369 0.502 1.00 97.94 83 VAL A C 1
ATOM 625 O O . VAL A 1 83 ? -4.031 -15.046 1.481 1.00 97.94 83 VAL A O 1
ATOM 628 N N . ALA A 1 84 ? -2.930 -13.298 0.610 1.00 97.75 84 ALA A N 1
ATOM 629 C CA . ALA A 1 84 ? -2.370 -12.853 1.882 1.00 97.75 84 ALA A CA 1
ATOM 630 C C . ALA A 1 84 ? -3.447 -12.397 2.870 1.00 97.75 84 ALA A C 1
ATOM 632 O O . ALA A 1 84 ? -3.347 -12.697 4.059 1.00 97.75 84 ALA A O 1
ATOM 633 N N . ALA A 1 85 ? -4.488 -11.711 2.394 1.00 96.94 85 ALA A N 1
ATOM 634 C CA . ALA A 1 85 ? -5.620 -11.300 3.211 1.00 96.94 85 ALA A CA 1
ATOM 635 C C . ALA A 1 85 ? -6.374 -12.524 3.746 1.00 96.94 85 ALA A C 1
ATOM 637 O O . ALA A 1 85 ? -6.591 -12.619 4.952 1.00 96.94 85 ALA A O 1
ATOM 638 N N . THR A 1 86 ? -6.681 -13.508 2.894 1.00 97.88 86 THR A N 1
ATOM 639 C CA . THR A 1 86 ? -7.324 -14.762 3.319 1.00 97.88 86 THR A CA 1
ATOM 640 C C . THR A 1 86 ? -6.465 -15.535 4.322 1.00 97.88 86 THR A C 1
ATOM 642 O O . THR A 1 86 ? -6.979 -15.997 5.339 1.00 97.88 86 THR A O 1
ATOM 645 N N . ALA A 1 87 ? -5.153 -15.631 4.090 1.00 98.00 87 ALA A N 1
ATOM 646 C CA . ALA A 1 87 ? -4.230 -16.282 5.019 1.00 98.00 87 ALA A CA 1
ATOM 647 C C . ALA A 1 87 ? -4.144 -15.544 6.366 1.00 98.00 87 ALA A C 1
ATOM 649 O O . ALA A 1 87 ? -4.130 -16.180 7.418 1.00 98.00 87 ALA A O 1
ATOM 650 N N . THR A 1 88 ? -4.156 -14.208 6.347 1.00 97.06 88 THR A N 1
ATOM 651 C CA . THR A 1 88 ? -4.167 -13.382 7.563 1.00 97.06 88 THR A CA 1
ATOM 652 C C . THR A 1 88 ? -5.468 -13.568 8.340 1.00 97.06 88 THR A C 1
ATOM 654 O O . THR A 1 88 ? -5.421 -13.748 9.551 1.00 97.06 88 THR A O 1
ATOM 657 N N . ILE A 1 89 ? -6.619 -13.617 7.662 1.00 96.19 89 ILE A N 1
ATOM 658 C CA . ILE A 1 89 ? -7.906 -13.930 8.300 1.00 96.19 89 ILE A CA 1
ATOM 659 C C . ILE A 1 89 ? -7.854 -15.322 8.944 1.00 96.19 89 ILE A C 1
ATOM 661 O O . ILE A 1 89 ? -8.206 -15.467 10.111 1.00 96.19 89 ILE A O 1
ATOM 665 N N . GLY A 1 90 ? -7.357 -16.338 8.232 1.00 97.38 90 GLY A N 1
ATOM 666 C CA . GLY A 1 90 ? -7.192 -17.687 8.784 1.00 97.38 90 GLY A CA 1
ATOM 667 C C . GLY A 1 90 ? -6.259 -17.729 10.001 1.00 97.38 90 GLY A C 1
ATOM 668 O O . GLY A 1 90 ? -6.529 -18.437 10.970 1.00 97.38 90 GLY A O 1
ATOM 669 N N . TRP A 1 91 ? -5.191 -16.929 9.984 1.00 97.06 91 TRP A N 1
ATOM 670 C CA . TRP A 1 91 ? -4.278 -16.770 11.115 1.00 97.06 91 TRP A CA 1
ATOM 671 C C . TRP A 1 91 ? -4.960 -16.113 12.326 1.00 97.06 91 TRP A C 1
ATOM 673 O O . TRP A 1 91 ? -4.828 -16.629 13.435 1.00 97.06 91 TRP A O 1
ATOM 683 N N . PHE A 1 92 ? -5.755 -15.057 12.118 1.00 96.44 92 PHE A N 1
ATOM 684 C CA . PHE A 1 92 ? -6.563 -14.420 13.168 1.00 96.44 92 PHE A CA 1
ATOM 685 C C . PHE A 1 92 ? -7.543 -15.407 13.804 1.00 96.44 92 PHE A C 1
ATOM 687 O O . PHE A 1 92 ? -7.567 -15.551 15.025 1.00 96.44 92 PHE A O 1
ATOM 694 N N . LEU A 1 93 ? -8.290 -16.144 12.975 1.00 96.62 93 LEU A N 1
ATOM 695 C CA . LEU A 1 93 ? -9.246 -17.149 13.440 1.00 96.62 93 LEU A CA 1
ATOM 696 C C . LEU A 1 93 ? -8.559 -18.238 14.274 1.00 96.62 93 LEU A C 1
ATOM 698 O O . LEU A 1 93 ? -9.068 -18.617 15.325 1.00 96.62 93 LEU A O 1
ATOM 702 N N . LYS A 1 94 ? -7.377 -18.704 13.848 1.00 97.44 94 LYS A N 1
ATOM 703 C CA . LYS A 1 94 ? -6.598 -19.715 14.578 1.00 97.44 94 LYS A CA 1
ATOM 704 C C . LYS A 1 94 ? -6.115 -19.224 15.947 1.00 97.44 94 LYS A C 1
ATOM 706 O O . LYS A 1 94 ? -5.999 -20.028 16.866 1.00 97.44 94 LYS A O 1
ATOM 711 N N . LEU A 1 95 ? -5.816 -17.934 16.078 1.00 96.25 95 LEU A N 1
ATOM 712 C CA . LEU A 1 95 ? -5.373 -17.324 17.334 1.00 96.25 95 LEU A CA 1
ATOM 713 C C . LEU A 1 95 ? -6.530 -16.831 18.215 1.00 96.25 95 LEU A C 1
ATOM 715 O O . LEU A 1 95 ? -6.281 -16.318 19.301 1.00 96.25 95 LEU A O 1
ATOM 719 N N . GLY A 1 96 ? -7.782 -16.969 17.764 1.00 96.38 96 GLY A N 1
ATOM 720 C CA . GLY A 1 96 ? -8.947 -16.435 18.471 1.00 96.38 96 GLY A CA 1
ATOM 721 C C . GLY A 1 96 ? -9.010 -14.904 18.483 1.00 96.38 96 GLY A C 1
ATOM 722 O O . GLY A 1 96 ? -9.732 -14.338 19.299 1.00 96.38 96 GLY A O 1
ATOM 723 N N . LEU A 1 97 ? -8.269 -14.240 17.591 1.00 95.94 97 LEU A N 1
ATOM 724 C CA . LEU A 1 97 ? -8.218 -12.785 17.480 1.00 95.94 97 LEU A CA 1
ATOM 725 C C . LEU A 1 97 ? -9.383 -12.270 16.638 1.00 95.94 97 LEU A C 1
ATOM 727 O O . LEU A 1 97 ? -9.703 -12.819 15.579 1.00 95.94 97 LEU A O 1
ATOM 731 N N . ARG A 1 98 ? -9.993 -11.170 17.076 1.00 94.69 98 ARG A N 1
ATOM 732 C CA . ARG A 1 98 ? -11.049 -10.467 16.347 1.00 94.69 98 ARG A CA 1
ATOM 733 C C . ARG A 1 98 ? -10.494 -9.207 15.698 1.00 94.69 98 ARG A C 1
ATOM 735 O O . ARG A 1 98 ? -9.531 -8.608 16.165 1.00 94.69 98 ARG A O 1
ATOM 742 N N . PHE A 1 99 ? -11.154 -8.755 14.632 1.00 92.88 99 PHE A N 1
ATOM 743 C CA . PHE A 1 99 ? -10.808 -7.480 13.997 1.00 92.88 99 PHE A CA 1
ATOM 744 C C . PHE A 1 99 ? -10.900 -6.301 14.981 1.00 92.88 99 PHE A C 1
ATOM 746 O O . PHE A 1 99 ? -10.052 -5.418 14.946 1.00 92.88 99 PHE A O 1
ATOM 753 N N . GLY A 1 100 ? -11.861 -6.337 15.911 1.00 93.06 100 GLY A N 1
ATOM 754 C CA . GLY A 1 100 ? -11.997 -5.319 16.957 1.00 93.06 100 GLY A CA 1
ATOM 755 C C . GLY A 1 100 ? -10.791 -5.220 17.899 1.00 93.06 100 GLY A C 1
ATOM 756 O O . GLY A 1 100 ? -10.501 -4.129 18.375 1.00 93.06 100 GLY A O 1
ATOM 757 N N . ASP A 1 101 ? -10.049 -6.313 18.119 1.00 94.81 101 ASP A N 1
ATOM 758 C CA . ASP A 1 101 ? -8.838 -6.294 18.954 1.00 94.81 101 ASP A CA 1
ATOM 759 C C . ASP A 1 101 ? -7.710 -5.532 18.244 1.00 94.81 101 ASP A C 1
ATOM 761 O O . ASP A 1 101 ? -7.011 -4.713 18.841 1.00 94.81 101 ASP A O 1
ATOM 765 N N . LEU A 1 102 ? -7.572 -5.762 16.933 1.00 94.81 102 LEU A N 1
ATOM 766 C CA . LEU A 1 102 ? -6.636 -5.034 16.082 1.00 94.81 102 LEU A CA 1
ATOM 767 C C . LEU A 1 102 ? -7.011 -3.550 15.992 1.00 94.81 102 LEU A C 1
ATOM 769 O O . LEU A 1 102 ? -6.149 -2.693 16.166 1.00 94.81 102 LEU A O 1
ATOM 773 N N . GLU A 1 103 ? -8.285 -3.254 15.736 1.00 94.25 103 GLU A N 1
ATOM 774 C CA . GLU A 1 103 ? -8.815 -1.889 15.666 1.00 94.25 103 GLU A CA 1
ATOM 775 C C . GLU A 1 103 ? -8.562 -1.136 16.979 1.00 94.25 103 GLU A C 1
ATOM 777 O O . GLU A 1 103 ? -7.998 -0.041 16.964 1.00 94.25 103 GLU A O 1
ATOM 782 N N . GLY A 1 104 ? -8.894 -1.753 18.118 1.00 93.12 104 GLY A N 1
ATOM 783 C CA . GLY A 1 104 ? -8.684 -1.180 19.444 1.00 93.12 104 GLY A CA 1
ATOM 784 C C . GLY A 1 104 ? -7.216 -0.868 19.732 1.00 93.12 104 GLY A C 1
ATOM 785 O O . GLY A 1 104 ? -6.910 0.207 20.251 1.00 93.12 104 GLY A O 1
ATOM 786 N N . GLU A 1 105 ? -6.295 -1.751 19.340 1.00 94.50 105 GLU A N 1
ATOM 787 C CA . GLU A 1 105 ? -4.859 -1.530 19.535 1.00 94.50 105 GLU A CA 1
ATOM 788 C C . GLU A 1 105 ? -4.299 -0.426 18.624 1.00 94.50 105 GLU A C 1
ATOM 790 O O . GLU A 1 105 ? -3.447 0.359 19.049 1.00 94.50 105 GLU A O 1
ATOM 795 N N . ILE A 1 106 ? -4.791 -0.308 17.384 1.00 94.38 106 ILE A N 1
ATOM 796 C CA . ILE A 1 106 ? -4.425 0.800 16.484 1.00 94.38 106 ILE A CA 1
ATOM 797 C C . ILE A 1 106 ? -4.903 2.122 17.072 1.00 94.38 106 ILE A C 1
ATOM 799 O O . ILE A 1 106 ? -4.132 3.078 17.155 1.00 94.38 106 ILE A O 1
ATOM 803 N N . VAL A 1 107 ? -6.165 2.169 17.498 1.00 93.50 107 VAL A N 1
ATOM 804 C CA . VAL A 1 107 ? -6.774 3.366 18.075 1.00 93.50 107 VAL A CA 1
ATOM 805 C C . VAL A 1 107 ? -6.024 3.785 19.339 1.00 93.50 107 VAL A C 1
ATOM 807 O O . VAL A 1 107 ? -5.646 4.949 19.468 1.00 93.50 107 VAL A O 1
ATOM 810 N N . SER A 1 108 ? -5.729 2.841 20.236 1.00 92.81 108 SER A N 1
ATOM 811 C CA . SER A 1 108 ? -5.014 3.118 21.485 1.00 92.81 108 SER A CA 1
ATOM 812 C C . SER A 1 108 ? -3.582 3.614 21.235 1.00 92.81 108 SER A C 1
ATOM 814 O O . SER A 1 108 ? -3.142 4.585 21.856 1.00 92.81 108 SER A O 1
ATOM 816 N N . THR A 1 109 ? -2.859 2.991 20.298 1.00 93.56 109 THR A N 1
ATOM 817 C CA . THR A 1 109 ? -1.466 3.331 19.974 1.00 93.56 109 THR A CA 1
ATOM 818 C C . THR A 1 109 ? -1.374 4.702 19.312 1.00 93.56 109 THR A C 1
ATOM 820 O O . THR A 1 109 ? -0.568 5.537 19.724 1.00 93.56 109 THR A O 1
ATOM 823 N N . THR A 1 110 ? -2.233 4.969 18.327 1.00 92.75 110 THR A N 1
ATOM 824 C CA . THR A 1 110 ? -2.298 6.267 17.646 1.00 92.75 110 THR A CA 1
ATOM 825 C C . THR A 1 110 ? -2.695 7.378 18.617 1.00 92.75 110 THR A C 1
ATOM 827 O O . THR A 1 110 ? -2.069 8.437 18.620 1.00 92.75 110 THR A O 1
ATOM 830 N N . TRP A 1 111 ? -3.665 7.129 19.503 1.00 93.19 111 TRP A N 1
ATOM 831 C CA . TRP A 1 111 ? -4.079 8.099 20.519 1.00 93.19 111 TRP A CA 1
ATOM 832 C C . TRP A 1 111 ? -2.944 8.463 21.484 1.00 93.19 111 TRP A C 1
ATOM 834 O O . TRP A 1 111 ? -2.694 9.643 21.739 1.00 93.19 111 TRP A O 1
ATOM 844 N N . LYS A 1 112 ? -2.187 7.466 21.966 1.00 92.69 112 LYS A N 1
ATOM 845 C CA . LYS A 1 112 ? -0.975 7.695 22.776 1.00 92.69 112 LYS A CA 1
ATOM 846 C C . LYS A 1 112 ? 0.051 8.553 22.029 1.00 92.69 112 LYS A C 1
ATOM 848 O O . LYS A 1 112 ? 0.652 9.441 22.632 1.00 92.69 112 LYS A O 1
ATOM 853 N N . GLY A 1 113 ? 0.218 8.325 20.725 1.00 91.75 113 GLY A N 1
ATOM 854 C CA . GLY A 1 113 ? 1.070 9.143 19.860 1.00 91.75 113 GLY A CA 1
ATOM 855 C C . GLY A 1 113 ? 0.618 10.603 19.799 1.00 91.75 113 GLY A C 1
ATOM 856 O O . GLY A 1 113 ? 1.425 11.505 20.020 1.00 91.75 113 GLY A O 1
ATOM 857 N N . TRP A 1 114 ? -0.678 10.850 19.585 1.00 91.12 114 TRP A N 1
ATOM 858 C CA . TRP A 1 114 ? -1.229 12.208 19.591 1.00 91.12 114 TRP A CA 1
ATOM 859 C C . TRP A 1 114 ? -1.035 12.916 20.931 1.00 91.12 114 TRP A C 1
ATOM 861 O O . TRP A 1 114 ? -0.617 14.072 20.953 1.00 91.12 114 TRP A O 1
ATOM 871 N N . ARG A 1 115 ? -1.241 12.215 22.050 1.00 91.06 115 ARG A N 1
ATOM 872 C CA . ARG A 1 115 ? -0.959 12.747 23.392 1.00 91.06 115 ARG A CA 1
ATOM 873 C C . ARG A 1 115 ? 0.493 13.164 23.580 1.00 91.06 115 ARG A C 1
ATOM 875 O O . ARG A 1 115 ? 0.746 14.206 24.177 1.00 91.06 115 ARG A O 1
ATOM 882 N N . ALA A 1 116 ? 1.432 12.364 23.084 1.00 92.25 116 ALA A N 1
ATOM 883 C CA . ALA A 1 116 ? 2.852 12.679 23.171 1.00 92.25 116 ALA A CA 1
ATOM 884 C C . ALA A 1 116 ? 3.233 13.906 22.325 1.00 92.25 116 ALA A C 1
ATOM 886 O O . ALA A 1 116 ? 4.089 14.685 22.736 1.00 92.25 116 ALA A O 1
ATOM 887 N N . LEU A 1 117 ? 2.591 14.094 21.167 1.00 91.19 117 LEU A N 1
ATOM 888 C CA . LEU A 1 117 ? 2.827 15.246 20.290 1.00 91.19 117 LEU A CA 1
ATOM 889 C C . LEU A 1 117 ? 2.166 16.536 20.798 1.00 91.19 117 LEU A C 1
ATOM 891 O O . LEU A 1 117 ? 2.683 17.624 20.551 1.00 91.19 117 LEU A O 1
ATOM 895 N N . PHE A 1 118 ? 1.050 16.422 21.520 1.00 88.25 118 PHE A N 1
ATOM 896 C CA . PHE A 1 118 ? 0.220 17.550 21.950 1.00 88.25 118 PHE A CA 1
ATOM 897 C C . PHE A 1 118 ? -0.026 17.580 23.471 1.00 88.25 118 PHE A C 1
ATOM 899 O O . PHE A 1 118 ? -1.179 17.633 23.909 1.00 88.25 118 PHE A O 1
ATOM 906 N N . PRO A 1 119 ? 1.027 17.591 24.314 1.00 85.75 119 PRO A N 1
ATOM 907 C CA . PRO A 1 119 ? 0.869 17.540 25.770 1.00 85.75 119 PRO A CA 1
ATOM 908 C C . PRO A 1 119 ? 0.151 18.776 26.334 1.00 85.75 119 PRO A C 1
ATOM 910 O O . PRO A 1 119 ? -0.566 18.679 27.326 1.00 85.75 119 PRO A O 1
ATOM 913 N N . SER A 1 120 ? 0.297 19.931 25.680 1.00 83.31 120 SER A N 1
ATOM 914 C CA . SER A 1 120 ? -0.319 21.203 26.077 1.00 83.31 120 SER A CA 1
ATOM 915 C C . SER A 1 120 ? -1.835 21.257 25.874 1.00 83.31 120 SER A C 1
ATOM 917 O O . SER A 1 120 ? -2.484 22.129 26.443 1.00 83.31 120 SER A O 1
ATOM 919 N N . PHE A 1 121 ? -2.405 20.347 25.079 1.00 79.88 121 PHE A N 1
ATOM 920 C CA . PHE A 1 121 ? -3.833 20.346 24.749 1.00 79.88 121 PHE A CA 1
ATOM 921 C C . PHE A 1 121 ? -4.696 19.559 25.743 1.00 79.88 121 PHE A C 1
ATOM 923 O O . PHE A 1 121 ? -5.911 19.522 25.584 1.00 79.88 121 PHE A O 1
ATOM 930 N N . GLY A 1 122 ? -4.099 18.931 26.765 1.00 81.00 122 GLY A N 1
ATOM 931 C CA . GLY A 1 122 ? -4.857 18.250 27.823 1.00 81.00 122 GLY A CA 1
ATOM 932 C C . GLY A 1 122 ? -5.734 17.099 27.316 1.00 81.00 122 GLY A C 1
ATOM 933 O O . GLY A 1 122 ? -6.819 16.874 27.845 1.00 81.00 122 GLY A O 1
ATOM 934 N N . LEU A 1 123 ? -5.287 16.395 26.270 1.00 84.00 123 LEU A N 1
ATOM 935 C CA . LEU A 1 123 ? -6.046 15.312 25.640 1.00 84.00 123 LEU A CA 1
ATOM 936 C C . LEU A 1 123 ? -6.429 14.214 26.666 1.00 84.00 123 LEU A C 1
ATOM 938 O O . LEU A 1 123 ? -5.572 13.810 27.461 1.00 84.00 123 LEU A O 1
ATOM 942 N N . PRO A 1 124 ? -7.673 13.688 26.638 1.00 84.50 124 PRO A N 1
ATOM 943 C CA . PRO A 1 124 ? -8.142 12.670 27.583 1.00 84.50 124 PRO A CA 1
ATOM 944 C C . PRO A 1 124 ? -7.361 11.352 27.482 1.00 84.50 124 PRO A C 1
ATOM 946 O O . PRO A 1 124 ? -6.624 11.103 26.525 1.00 84.50 124 PRO A O 1
ATOM 949 N N . GLU A 1 125 ? -7.452 10.500 28.507 1.00 85.00 125 GLU A N 1
ATOM 950 C CA . GLU A 1 125 ? -6.746 9.201 28.541 1.00 85.00 125 GLU A CA 1
ATOM 951 C C . GLU A 1 125 ? -7.208 8.253 27.444 1.00 85.00 125 GLU A C 1
ATOM 953 O O . GLU A 1 125 ? -6.385 7.585 26.816 1.00 85.00 125 GLU A O 1
ATOM 958 N N . THR A 1 126 ? -8.504 8.267 27.157 1.00 81.88 126 THR A N 1
ATOM 959 C CA . THR A 1 126 ? -9.122 7.468 26.108 1.00 81.88 126 THR A CA 1
ATOM 960 C C . THR A 1 126 ? -9.743 8.368 25.038 1.00 81.88 126 THR A C 1
ATOM 962 O O . THR A 1 126 ? -10.184 9.480 25.342 1.00 81.88 126 THR A O 1
ATOM 965 N N . PRO A 1 127 ? -9.765 7.917 23.771 1.00 79.38 127 PRO A N 1
ATOM 966 C CA . PRO A 1 127 ? -10.454 8.638 22.710 1.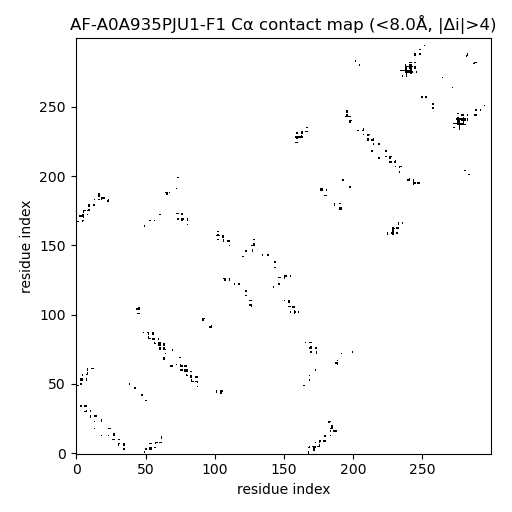00 79.38 127 PRO A CA 1
ATOM 967 C C . PRO A 1 127 ? -11.959 8.684 22.991 1.00 79.38 127 PRO A C 1
ATOM 969 O O . PRO A 1 127 ? -12.537 7.732 23.524 1.00 79.38 127 PRO A O 1
ATOM 972 N N . LEU A 1 128 ? -12.606 9.783 22.599 1.00 74.69 128 LEU A N 1
ATOM 973 C CA . LEU A 1 128 ? -14.046 9.981 22.768 1.00 74.69 128 LEU A CA 1
ATOM 974 C C . LEU A 1 128 ? -14.799 9.168 21.710 1.00 74.69 128 LEU A C 1
ATOM 976 O O . LEU A 1 128 ? -15.238 9.695 20.693 1.00 74.69 128 LEU A O 1
ATOM 980 N N . VAL A 1 129 ? -14.889 7.855 21.916 1.00 62.31 129 VAL A N 1
ATOM 981 C CA . VAL A 1 129 ? -15.512 6.953 20.940 1.00 62.31 129 VAL A CA 1
ATOM 982 C C . VAL A 1 129 ? -17.035 6.943 21.104 1.00 62.31 129 VAL A C 1
ATOM 984 O O . VAL A 1 129 ? -17.727 6.927 20.093 1.00 62.31 129 VAL A O 1
ATOM 987 N N . HIS A 1 130 ? -17.578 7.052 22.328 1.00 52.91 130 HIS A N 1
ATOM 988 C CA . HIS A 1 130 ? -19.024 6.884 22.591 1.00 52.91 130 HIS A CA 1
ATOM 989 C C . HIS A 1 130 ? -19.623 7.778 23.688 1.00 52.91 130 HIS A C 1
ATOM 991 O O . HIS A 1 130 ? -20.711 7.490 24.180 1.00 52.91 130 HIS A O 1
ATOM 997 N N . SER A 1 131 ? -18.951 8.845 24.108 1.00 46.72 131 SER A N 1
ATOM 998 C CA . SER A 1 131 ? -19.412 9.601 25.270 1.00 46.72 131 SER A CA 1
ATOM 999 C C . SER A 1 131 ? -19.588 11.080 24.963 1.00 46.72 131 SER A C 1
ATOM 1001 O O . SER A 1 131 ? -18.607 11.780 24.706 1.00 46.72 131 SER A O 1
ATOM 1003 N N . GLU A 1 132 ? -20.830 11.548 25.102 1.00 46.44 132 GLU A N 1
ATOM 1004 C CA . GLU A 1 132 ? -21.188 12.917 25.489 1.00 46.44 132 GLU A CA 1
ATOM 1005 C C . GLU A 1 132 ? -20.600 13.219 26.880 1.00 46.44 132 GLU A C 1
ATOM 1007 O O . GLU A 1 132 ? -21.314 13.486 27.845 1.00 46.44 132 GLU A O 1
ATOM 1012 N N . VAL A 1 133 ? -19.276 13.120 27.035 1.00 49.41 133 VAL A N 1
ATOM 1013 C CA . VAL A 1 133 ? -18.623 13.707 28.197 1.00 49.41 133 VAL A CA 1
ATOM 1014 C C . VAL A 1 133 ? -18.819 15.198 28.013 1.00 49.41 133 VAL A C 1
ATOM 1016 O O . VAL A 1 133 ? -18.126 15.840 27.225 1.00 49.41 133 VAL A O 1
ATOM 1019 N N . LEU A 1 134 ? -19.815 15.722 28.726 1.00 49.44 134 LEU A N 1
ATOM 1020 C CA . LEU A 1 134 ? -19.868 17.106 29.147 1.00 49.44 134 LEU A CA 1
ATOM 1021 C C . LEU A 1 134 ? -18.459 17.443 29.621 1.00 49.44 134 LEU A C 1
ATOM 1023 O O . LEU A 1 134 ? -18.018 16.988 30.679 1.00 49.44 134 LEU A O 1
ATOM 1027 N N . VAL A 1 135 ? -17.722 18.188 28.801 1.00 54.25 135 VAL A N 1
ATOM 1028 C CA . VAL A 1 135 ? -16.453 18.785 29.199 1.00 54.25 135 VAL A CA 1
ATOM 1029 C C . VAL A 1 135 ? -16.804 19.919 30.163 1.00 54.25 135 VAL A C 1
ATOM 1031 O O . VAL A 1 135 ? -16.748 21.103 29.849 1.00 54.25 135 VAL A O 1
ATOM 1034 N N . SER A 1 136 ? -17.276 19.537 31.348 1.00 48.69 136 SER A N 1
ATOM 1035 C CA . SER A 1 136 ? -17.585 20.408 32.474 1.00 48.69 136 SER A CA 1
ATOM 1036 C C . SER A 1 136 ? -16.262 20.814 33.113 1.00 48.69 136 SER A C 1
ATOM 1038 O O . SER A 1 136 ? -15.831 20.252 34.113 1.00 48.69 136 SER A O 1
ATOM 1040 N N . GLY A 1 137 ? -15.566 21.748 32.469 1.00 49.84 137 GLY A N 1
ATOM 1041 C CA . GLY A 1 137 ? -14.295 22.264 32.964 1.00 49.84 137 GLY A CA 1
ATOM 1042 C C . GLY A 1 137 ? -13.506 23.019 31.903 1.00 49.84 137 GLY A C 1
ATOM 1043 O O . GLY A 1 137 ? -12.612 22.455 31.283 1.00 49.84 137 GLY A O 1
ATOM 1044 N N . SER A 1 138 ? -13.850 24.295 31.700 1.00 46.72 138 SER A N 1
ATOM 1045 C CA . SER A 1 138 ? -12.947 25.359 31.216 1.00 46.72 138 SER A CA 1
ATOM 1046 C C . SER A 1 138 ? -12.060 25.079 29.988 1.00 46.72 138 SER A C 1
ATOM 1048 O O . SER A 1 138 ? -10.934 25.572 29.935 1.00 46.72 138 SER A O 1
ATOM 1050 N N . SER A 1 139 ? -12.526 24.331 28.990 1.00 58.00 139 SER A N 1
ATOM 1051 C CA . SER A 1 139 ? -11.842 24.246 27.691 1.00 58.00 139 SER A CA 1
ATOM 1052 C C . SER A 1 139 ? -12.514 25.181 26.688 1.00 58.00 139 SER A C 1
ATOM 1054 O O . SER A 1 139 ? -13.738 25.312 26.652 1.00 58.00 139 SER A O 1
ATOM 1056 N N . SER A 1 140 ? -11.703 25.894 25.903 1.00 66.06 140 SER A N 1
ATOM 1057 C CA . SER A 1 140 ? -12.216 26.715 24.809 1.00 66.06 140 SER A CA 1
ATOM 1058 C C . SER A 1 140 ? -12.948 25.819 23.797 1.00 66.06 140 SER A C 1
ATOM 1060 O O . SER A 1 140 ? -12.528 24.676 23.594 1.00 66.06 140 SER A O 1
ATOM 1062 N N . PRO A 1 141 ? -14.010 26.307 23.128 1.00 68.12 141 PRO A N 1
ATOM 1063 C CA . PRO A 1 141 ? -14.768 25.523 22.144 1.00 68.12 141 PRO A CA 1
ATOM 1064 C C . PRO A 1 141 ? -13.868 24.867 21.079 1.00 68.12 141 PRO A C 1
ATOM 1066 O O . PRO A 1 141 ? -14.087 23.725 20.689 1.00 68.12 141 PRO A O 1
ATOM 1069 N N . THR A 1 142 ? -12.771 25.533 20.715 1.00 76.56 142 THR A N 1
ATOM 1070 C CA . THR A 1 142 ? -11.761 25.044 19.767 1.00 76.56 142 THR A CA 1
ATOM 1071 C C . THR A 1 142 ? -11.020 23.784 20.236 1.00 76.56 142 THR A C 1
ATOM 1073 O O . THR A 1 142 ? -10.651 22.945 19.417 1.00 76.56 142 THR A O 1
ATOM 1076 N N . ALA A 1 143 ? -10.773 23.624 21.541 1.00 77.06 143 ALA A N 1
ATOM 1077 C CA . ALA A 1 143 ? -10.070 22.453 22.067 1.00 77.06 143 ALA A CA 1
ATOM 1078 C C . ALA A 1 143 ? -10.949 21.196 21.993 1.00 77.06 143 ALA A C 1
ATOM 1080 O O . ALA A 1 143 ? -10.472 20.127 21.615 1.00 77.06 143 ALA A O 1
ATOM 1081 N N . THR A 1 144 ? -12.241 21.336 22.292 1.00 79.00 144 THR A N 1
ATOM 1082 C CA . THR A 1 144 ? -13.214 20.238 22.215 1.00 79.00 144 THR A CA 1
ATOM 1083 C C . THR A 1 144 ? -13.415 19.766 20.775 1.00 79.00 144 THR A C 1
ATOM 1085 O O . THR A 1 144 ? -13.402 18.561 20.521 1.00 79.00 144 THR A O 1
ATOM 1088 N N . GLU A 1 145 ? -13.517 20.697 19.823 1.00 83.19 145 GLU A N 1
ATOM 1089 C CA . GLU A 1 145 ? -13.590 20.384 18.388 1.00 83.19 145 GLU A CA 1
ATOM 1090 C C . GLU A 1 145 ? -12.352 19.614 17.912 1.00 83.19 145 GLU A C 1
ATOM 1092 O O . GLU A 1 145 ? -12.472 18.574 17.263 1.00 83.19 145 GLU A O 1
ATOM 1097 N N . LEU A 1 146 ? -11.153 20.067 18.296 1.00 84.19 146 LEU A N 1
ATOM 1098 C CA . LEU A 1 146 ? -9.907 19.384 17.950 1.00 84.19 146 LEU A CA 1
ATOM 1099 C C . LEU A 1 146 ? -9.864 17.952 18.504 1.00 84.19 146 LEU A C 1
ATOM 1101 O O . LEU A 1 146 ? -9.497 17.026 17.782 1.00 84.19 146 LEU A O 1
ATOM 1105 N N . VAL A 1 147 ? -10.247 17.749 19.769 1.00 84.81 147 VAL A N 1
ATOM 1106 C CA . VAL A 1 147 ? -10.296 16.415 20.396 1.00 84.81 147 VAL A CA 1
ATOM 1107 C C . VAL A 1 147 ? -11.257 15.494 19.644 1.00 84.81 147 VAL A C 1
ATOM 1109 O O . VAL A 1 147 ? -10.939 14.321 19.418 1.00 84.81 147 VAL A O 1
ATOM 1112 N N . GLN A 1 148 ? -12.421 16.010 19.247 1.00 86.19 148 GLN A N 1
ATOM 1113 C CA . GLN A 1 148 ? -13.419 15.249 18.504 1.00 86.19 148 GLN A CA 1
ATOM 1114 C C . GLN A 1 148 ? -12.900 14.851 17.118 1.00 86.19 148 GLN A C 1
ATOM 1116 O O . GLN A 1 148 ? -13.014 13.684 16.739 1.00 86.19 148 GLN A O 1
ATOM 1121 N N . GLU A 1 149 ? -12.274 15.777 16.393 1.00 88.19 149 GLU A N 1
ATOM 1122 C CA . GLU A 1 149 ? -11.694 15.494 15.078 1.00 88.19 149 GLU A CA 1
ATOM 1123 C C . GLU A 1 149 ? -10.518 14.514 15.157 1.00 88.19 149 GLU A C 1
ATOM 1125 O O . GLU A 1 149 ? -10.459 13.553 14.389 1.00 88.19 149 GLU A O 1
ATOM 1130 N N . LEU A 1 150 ? -9.623 14.661 16.140 1.00 89.56 150 LEU A N 1
ATOM 1131 C CA . LEU A 1 150 ? -8.541 13.696 16.370 1.00 89.56 150 LEU A CA 1
ATOM 1132 C C . LEU A 1 150 ? -9.083 12.304 16.721 1.00 89.56 150 LEU A C 1
ATOM 1134 O O . LEU A 1 150 ? -8.538 11.296 16.260 1.00 89.56 150 LEU A O 1
ATOM 1138 N N . SER A 1 151 ? -10.163 12.232 17.505 1.00 89.06 151 SER A N 1
ATOM 1139 C CA . SER A 1 151 ? -10.812 10.963 17.853 1.00 89.06 151 SER A CA 1
ATOM 1140 C C . SER A 1 151 ? -11.404 10.293 16.609 1.00 89.06 151 SER A C 1
ATOM 1142 O O . SER A 1 151 ? -11.101 9.129 16.350 1.00 89.06 151 SER A O 1
ATOM 1144 N N . ARG A 1 152 ? -12.159 11.041 15.789 1.00 90.88 152 ARG A N 1
ATOM 1145 C CA . ARG A 1 152 ? -12.729 10.565 14.512 1.00 90.88 152 ARG A CA 1
ATOM 1146 C C . ARG A 1 152 ? -11.657 10.114 13.526 1.00 90.88 152 ARG A C 1
ATOM 1148 O O . ARG A 1 152 ? -11.795 9.073 12.885 1.00 90.88 152 ARG A O 1
ATOM 1155 N N . ALA A 1 153 ? -10.573 10.876 13.403 1.00 90.69 153 ALA A N 1
ATOM 1156 C CA . ALA A 1 153 ? -9.454 10.512 12.546 1.00 90.69 153 ALA A CA 1
ATOM 1157 C C . ALA A 1 153 ? -8.809 9.200 13.015 1.00 90.69 153 ALA A C 1
ATOM 1159 O O . ALA A 1 153 ? -8.514 8.325 12.203 1.00 90.69 153 ALA A O 1
ATOM 1160 N N . THR A 1 154 ? -8.640 9.033 14.327 1.00 91.88 154 THR A N 1
ATOM 1161 C CA . THR A 1 154 ? -8.011 7.847 14.916 1.00 91.88 154 THR A CA 1
ATOM 1162 C C . THR A 1 154 ? -8.860 6.587 14.727 1.00 91.88 154 THR A C 1
ATOM 1164 O O . THR A 1 154 ? -8.319 5.545 14.355 1.00 91.88 154 THR A O 1
ATOM 1167 N N . THR A 1 155 ? -10.181 6.666 14.917 1.00 92.06 155 THR A N 1
ATOM 1168 C CA . THR A 1 155 ? -11.088 5.534 14.653 1.00 92.06 155 THR A CA 1
ATOM 1169 C C . THR A 1 155 ? -11.114 5.175 13.170 1.00 92.06 155 THR A C 1
ATOM 1171 O O . THR A 1 155 ? -10.941 4.010 12.814 1.00 92.06 155 THR A O 1
ATOM 1174 N N . THR A 1 156 ? -11.192 6.179 12.293 1.00 93.19 156 THR A N 1
ATOM 1175 C CA . THR A 1 156 ? -11.144 5.985 10.835 1.00 93.19 156 THR A CA 1
ATOM 1176 C C . THR A 1 156 ? -9.847 5.295 10.391 1.00 93.19 156 THR A C 1
ATOM 1178 O O . THR A 1 156 ? -9.869 4.430 9.516 1.00 93.19 156 THR A O 1
ATOM 1181 N N . MET A 1 157 ? -8.703 5.616 11.010 1.00 92.56 157 MET A N 1
ATOM 1182 C CA . MET A 1 157 ? -7.435 4.924 10.739 1.00 92.56 157 MET A CA 1
ATOM 1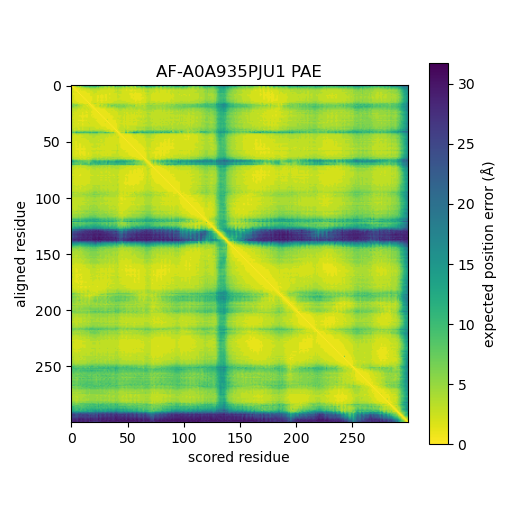183 C C . MET A 1 157 ? -7.476 3.438 11.122 1.00 92.56 157 MET A C 1
ATOM 1185 O O . MET A 1 157 ? -6.897 2.620 10.405 1.00 92.56 157 MET A O 1
ATOM 1189 N N . GLY A 1 158 ? -8.145 3.086 12.224 1.00 93.81 158 GLY A N 1
ATOM 1190 C CA . GLY A 1 158 ? -8.350 1.695 12.638 1.00 93.81 158 GLY A CA 1
ATOM 1191 C C . GLY A 1 158 ? -9.202 0.920 11.633 1.00 93.81 158 GLY A C 1
ATOM 1192 O O . GLY A 1 158 ? -8.810 -0.159 11.190 1.00 93.81 158 GLY A O 1
ATOM 1193 N N . GLU A 1 159 ? -10.317 1.510 11.196 1.00 95.19 159 GLU A N 1
ATOM 1194 C CA . GLU A 1 159 ? -11.217 0.910 10.205 1.00 95.19 159 GLU A CA 1
ATOM 1195 C C . GLU A 1 159 ? -10.537 0.692 8.849 1.00 95.19 159 GLU A C 1
ATOM 1197 O O . GLU A 1 159 ? -10.694 -0.366 8.241 1.00 95.19 159 GLU A O 1
ATOM 1202 N N . LEU A 1 160 ? -9.760 1.671 8.373 1.00 96.62 160 LEU A N 1
ATOM 1203 C CA . LEU A 1 160 ? -9.101 1.643 7.059 1.00 96.62 160 LEU A CA 1
ATOM 1204 C C . LEU A 1 160 ? -7.763 0.888 7.045 1.00 96.62 160 LEU A C 1
ATOM 1206 O O . LEU A 1 160 ? -7.070 0.843 6.021 1.00 96.62 160 LEU A O 1
ATOM 1210 N N . TYR A 1 161 ? -7.368 0.300 8.174 1.00 96.19 161 TYR A N 1
ATOM 1211 C CA . TYR A 1 161 ? -6.079 -0.365 8.306 1.00 96.19 161 TYR A CA 1
ATOM 1212 C C . TYR A 1 161 ? -5.848 -1.491 7.285 1.00 96.19 161 TYR A C 1
ATOM 1214 O O . TYR A 1 161 ? -4.795 -1.475 6.639 1.00 96.19 161 TYR A O 1
ATOM 1222 N N . PRO A 1 162 ? -6.790 -2.425 7.040 1.00 97.00 162 PRO A N 1
ATOM 1223 C CA . PRO A 1 162 ? -6.596 -3.472 6.033 1.00 97.00 162 PRO A CA 1
ATOM 1224 C C . PRO A 1 162 ? -6.303 -2.926 4.625 1.00 97.00 162 PRO A C 1
ATOM 1226 O O . PRO A 1 162 ? -5.443 -3.446 3.913 1.00 97.00 162 PRO A O 1
ATOM 1229 N N . GLY A 1 163 ? -6.976 -1.847 4.232 1.00 97.44 163 GLY A N 1
ATOM 1230 C CA . GLY A 1 163 ? -6.808 -1.164 2.954 1.00 97.44 163 GLY A CA 1
ATOM 1231 C C . GLY A 1 163 ? -5.454 -0.470 2.864 1.00 97.44 163 GLY A C 1
ATOM 1232 O O . GLY A 1 163 ? -4.774 -0.588 1.846 1.00 97.44 163 GLY A O 1
ATOM 1233 N N . MET A 1 164 ? -4.995 0.162 3.950 1.00 96.81 164 MET A N 1
ATOM 1234 C CA . MET A 1 164 ? -3.632 0.700 4.032 1.00 96.81 164 MET A CA 1
ATOM 1235 C C . MET A 1 164 ? -2.574 -0.402 3.868 1.00 96.81 164 MET A C 1
ATOM 1237 O O . MET A 1 164 ? -1.606 -0.217 3.127 1.00 96.81 164 MET A O 1
ATOM 1241 N N . VAL A 1 165 ? -2.766 -1.571 4.492 1.00 97.31 165 VAL A N 1
ATOM 1242 C CA . VAL A 1 165 ? -1.873 -2.732 4.321 1.00 97.31 165 VAL A CA 1
ATOM 1243 C C . VAL A 1 165 ? -1.863 -3.214 2.870 1.00 97.31 165 VAL A C 1
ATOM 1245 O O . VAL A 1 165 ? -0.788 -3.445 2.313 1.00 97.31 165 VAL A O 1
ATOM 1248 N N . ALA A 1 166 ? -3.028 -3.304 2.225 1.00 98.00 166 ALA A N 1
ATOM 1249 C CA . ALA A 1 166 ? -3.128 -3.663 0.812 1.00 98.00 166 ALA A CA 1
ATOM 1250 C C . ALA A 1 166 ? -2.402 -2.654 -0.099 1.00 98.00 166 ALA A C 1
ATOM 1252 O O . ALA A 1 166 ? -1.699 -3.056 -1.025 1.00 98.00 166 ALA A O 1
ATOM 1253 N N . ILE A 1 167 ? -2.493 -1.353 0.190 1.00 97.31 167 ILE A N 1
ATOM 1254 C CA . ILE A 1 167 ? -1.748 -0.311 -0.535 1.00 97.31 167 ILE A CA 1
ATOM 1255 C C . ILE A 1 167 ? -0.235 -0.470 -0.337 1.00 97.31 167 ILE A C 1
ATOM 1257 O O . ILE A 1 167 ? 0.524 -0.381 -1.305 1.00 97.31 167 ILE A O 1
ATOM 1261 N N . TYR A 1 168 ? 0.226 -0.758 0.884 1.00 96.12 168 TYR A N 1
ATOM 1262 C CA . TYR A 1 168 ? 1.643 -1.038 1.132 1.00 96.12 168 TYR A CA 1
ATOM 1263 C C . TYR A 1 168 ? 2.126 -2.281 0.387 1.00 96.12 168 TYR A C 1
ATOM 1265 O O . TYR A 1 168 ? 3.243 -2.275 -0.127 1.00 96.12 168 TYR A O 1
ATOM 1273 N N . ALA A 1 169 ? 1.296 -3.317 0.280 1.00 97.38 169 ALA A N 1
ATOM 1274 C CA . ALA A 1 169 ? 1.599 -4.507 -0.504 1.00 97.38 169 ALA A CA 1
ATOM 1275 C C . ALA A 1 169 ? 1.643 -4.213 -2.014 1.00 97.38 169 ALA A C 1
ATOM 1277 O O . ALA A 1 169 ? 2.548 -4.691 -2.697 1.00 97.38 169 ALA A O 1
ATOM 1278 N N . LEU A 1 170 ? 0.737 -3.372 -2.534 1.00 96.69 170 LEU A N 1
ATOM 1279 C CA . LEU A 1 170 ? 0.764 -2.910 -3.929 1.00 96.69 170 LEU A CA 1
ATOM 1280 C C . LEU A 1 170 ? 2.079 -2.199 -4.254 1.00 96.69 170 LEU A C 1
ATOM 1282 O O . LEU A 1 170 ? 2.766 -2.554 -5.216 1.00 96.69 170 LEU A O 1
ATOM 1286 N N . LEU A 1 171 ? 2.439 -1.215 -3.428 1.00 95.38 171 LEU A N 1
ATOM 1287 C CA . LEU A 1 171 ? 3.662 -0.440 -3.600 1.00 95.38 171 LEU A CA 1
ATOM 1288 C C . LEU A 1 171 ? 4.910 -1.309 -3.392 1.00 95.38 171 LEU A C 1
ATOM 1290 O O . LEU A 1 171 ? 5.857 -1.222 -4.170 1.00 95.38 171 LEU A O 1
ATOM 1294 N N . GLY A 1 172 ? 4.894 -2.172 -2.376 1.00 95.81 172 GLY A N 1
ATOM 1295 C CA . GLY A 1 172 ? 5.977 -3.098 -2.061 1.00 95.81 172 GLY A CA 1
ATOM 1296 C C . GLY A 1 172 ? 6.234 -4.102 -3.179 1.00 95.81 172 GLY A C 1
ATOM 1297 O O . GLY A 1 172 ? 7.381 -4.257 -3.586 1.00 95.81 172 GLY A O 1
ATOM 1298 N N . GLY A 1 173 ? 5.185 -4.709 -3.741 1.00 95.88 173 GLY A N 1
ATOM 1299 C CA . GLY A 1 173 ? 5.292 -5.626 -4.878 1.00 95.88 173 GLY A CA 1
ATOM 1300 C C . GLY A 1 173 ? 5.831 -4.943 -6.136 1.00 95.88 173 GLY A C 1
ATOM 1301 O O . GLY A 1 173 ? 6.738 -5.470 -6.781 1.00 95.88 173 GLY A O 1
ATOM 1302 N N . TRP A 1 174 ? 5.339 -3.737 -6.450 1.00 94.75 174 TRP A N 1
ATOM 1303 C CA . TRP A 1 174 ? 5.857 -2.954 -7.577 1.00 94.75 174 TRP A CA 1
ATOM 1304 C C . TRP A 1 174 ? 7.344 -2.618 -7.407 1.00 94.75 174 TRP A C 1
ATOM 1306 O O . TRP A 1 174 ? 8.145 -2.909 -8.297 1.00 94.75 174 TRP A O 1
ATOM 1316 N N . LEU A 1 175 ? 7.724 -2.075 -6.244 1.00 95.50 175 LEU A N 1
ATOM 1317 C CA . LEU A 1 175 ? 9.118 -1.765 -5.924 1.00 95.50 175 LEU A CA 1
ATOM 1318 C C . LEU A 1 175 ? 9.991 -3.018 -5.951 1.00 95.50 175 LEU A C 1
ATOM 1320 O O . LEU A 1 175 ? 11.103 -2.966 -6.467 1.00 95.50 175 LEU A O 1
ATOM 1324 N N . ALA A 1 176 ? 9.497 -4.142 -5.430 1.00 95.94 176 ALA A N 1
ATOM 1325 C CA . ALA A 1 176 ? 10.254 -5.383 -5.379 1.00 95.94 176 ALA A CA 1
ATOM 1326 C C . ALA A 1 176 ? 10.573 -5.894 -6.784 1.00 95.94 176 ALA A C 1
ATOM 1328 O O . ALA A 1 176 ? 11.710 -6.274 -7.048 1.00 95.94 176 ALA A O 1
ATOM 1329 N N . TRP A 1 177 ? 9.605 -5.849 -7.705 1.00 95.56 177 TRP A N 1
ATOM 1330 C CA . TRP A 1 177 ? 9.820 -6.263 -9.093 1.00 95.56 177 TRP A CA 1
ATOM 1331 C C . TRP A 1 177 ? 10.815 -5.364 -9.828 1.00 95.56 177 TRP A C 1
ATOM 1333 O O . TRP A 1 177 ? 11.725 -5.863 -10.492 1.00 95.56 177 TRP A O 1
ATOM 1343 N N . GLU A 1 178 ? 10.660 -4.046 -9.686 1.00 94.81 178 GLU A N 1
ATOM 1344 C CA . GLU A 1 178 ? 11.552 -3.044 -10.277 1.00 94.81 178 GLU A CA 1
ATOM 1345 C C . GLU A 1 178 ? 12.982 -3.197 -9.750 1.00 94.81 178 GLU A C 1
ATOM 1347 O O . GLU A 1 178 ? 13.942 -3.237 -10.521 1.00 94.81 178 GLU A O 1
ATOM 1352 N N . TRP A 1 179 ? 13.137 -3.316 -8.431 1.00 95.38 179 TRP A N 1
ATOM 1353 C CA . TRP A 1 179 ? 14.447 -3.424 -7.798 1.00 95.38 179 TRP A CA 1
ATOM 1354 C C . TRP A 1 179 ? 15.118 -4.758 -8.111 1.00 95.38 179 TRP A C 1
ATOM 1356 O O . TRP A 1 179 ? 16.306 -4.784 -8.424 1.00 95.38 179 TRP A O 1
ATOM 1366 N N . TYR A 1 180 ? 14.354 -5.851 -8.122 1.00 95.69 180 TYR A N 1
ATOM 1367 C CA . TYR A 1 180 ? 14.828 -7.163 -8.547 1.00 95.69 180 TYR A CA 1
ATOM 1368 C C . TYR A 1 180 ? 15.424 -7.129 -9.964 1.00 95.69 180 TYR A C 1
ATOM 1370 O O . TYR A 1 180 ? 16.558 -7.565 -10.146 1.00 95.69 180 TYR A O 1
ATOM 1378 N N . HIS A 1 181 ? 14.735 -6.530 -10.943 1.00 95.00 181 HIS A N 1
ATOM 1379 C CA . HIS A 1 181 ? 15.238 -6.425 -12.323 1.00 95.00 181 HIS A CA 1
ATOM 1380 C C . HIS A 1 181 ? 16.475 -5.531 -12.455 1.00 95.00 181 HIS A C 1
ATOM 1382 O O . HIS A 1 181 ? 17.294 -5.735 -13.345 1.00 95.00 181 HIS A O 1
ATOM 1388 N N . ARG A 1 182 ? 16.628 -4.536 -11.575 1.00 94.62 182 ARG A N 1
ATOM 1389 C CA . ARG A 1 182 ? 17.809 -3.656 -11.545 1.00 94.62 182 ARG A CA 1
ATOM 1390 C C . ARG A 1 182 ? 19.032 -4.309 -10.908 1.00 94.62 182 ARG A C 1
ATOM 1392 O O . ARG A 1 182 ? 20.157 -3.881 -11.175 1.00 94.62 182 ARG A O 1
ATOM 1399 N N . LEU A 1 183 ? 18.813 -5.255 -10.000 1.00 94.62 183 LEU A N 1
ATOM 1400 C CA . LEU A 1 183 ? 19.870 -5.922 -9.247 1.00 94.62 183 LEU A CA 1
ATOM 1401 C C . LEU A 1 183 ? 20.301 -7.241 -9.878 1.00 94.62 183 LEU A C 1
ATOM 1403 O O . LEU A 1 183 ? 21.493 -7.538 -9.855 1.00 94.62 183 LEU A O 1
ATOM 1407 N N . SER A 1 184 ? 19.351 -8.013 -10.404 1.00 93.75 184 SER A N 1
ATOM 1408 C CA . SER A 1 184 ? 19.613 -9.343 -10.936 1.00 93.75 184 SER A CA 1
ATOM 1409 C C . SER A 1 184 ? 20.349 -9.269 -12.271 1.00 93.75 184 SER A C 1
ATOM 1411 O O . SER A 1 184 ? 19.955 -8.528 -13.173 1.00 93.75 184 SER A O 1
ATOM 1413 N N . ARG A 1 185 ? 21.405 -10.071 -12.421 1.00 93.00 185 ARG A N 1
ATOM 1414 C CA . ARG A 1 185 ? 22.109 -10.250 -13.700 1.00 93.00 185 ARG A CA 1
ATOM 1415 C C . ARG A 1 185 ? 21.303 -11.102 -14.682 1.00 93.00 185 ARG A C 1
ATOM 1417 O O . ARG A 1 185 ? 21.420 -10.918 -15.892 1.00 93.00 185 ARG A O 1
ATOM 1424 N N . HIS A 1 186 ? 20.491 -12.016 -14.157 1.00 91.31 186 HIS A N 1
ATOM 1425 C CA . HIS A 1 186 ? 19.650 -12.937 -14.918 1.00 91.31 186 HIS A CA 1
ATOM 1426 C C . HIS A 1 186 ? 18.211 -12.890 -14.379 1.00 91.31 186 HIS A C 1
ATOM 1428 O O . HIS A 1 186 ? 17.753 -13.853 -13.756 1.00 91.31 186 HIS A O 1
ATOM 1434 N N . PRO A 1 187 ? 17.501 -11.758 -14.564 1.00 91.44 187 PRO A N 1
ATOM 1435 C CA . PRO A 1 187 ? 16.158 -11.604 -14.032 1.00 91.44 187 PRO A CA 1
ATOM 1436 C C . PRO A 1 187 ? 15.188 -12.588 -14.693 1.00 91.44 187 PRO A C 1
ATOM 1438 O O . PRO A 1 187 ? 15.229 -12.831 -15.900 1.00 91.44 187 PRO A O 1
ATOM 1441 N N . LEU A 1 188 ? 14.299 -13.144 -13.878 1.00 89.81 188 LEU A N 1
ATOM 1442 C CA . LEU A 1 188 ? 13.216 -14.019 -14.289 1.00 89.81 188 LEU A CA 1
ATOM 1443 C C . LEU A 1 188 ? 12.013 -13.169 -14.707 1.00 89.81 188 LEU A C 1
ATOM 1445 O O . LEU A 1 188 ? 11.556 -12.307 -13.956 1.00 89.81 188 LEU A O 1
ATOM 1449 N N . GLY A 1 189 ? 11.457 -13.468 -15.880 1.00 87.56 189 GLY A N 1
ATOM 1450 C CA . GLY A 1 189 ? 10.306 -12.756 -16.430 1.00 87.56 189 GLY A CA 1
ATOM 1451 C C . GLY A 1 189 ? 10.675 -11.456 -17.147 1.00 87.56 189 GLY A C 1
ATOM 1452 O O . GLY A 1 189 ? 11.834 -11.175 -17.438 1.00 87.56 189 GLY A O 1
ATOM 1453 N N . THR A 1 190 ? 9.651 -10.682 -17.503 1.00 88.12 190 THR A N 1
ATOM 1454 C CA . THR A 1 190 ? 9.817 -9.427 -18.242 1.00 88.12 190 THR A CA 1
ATOM 1455 C C . THR A 1 190 ? 9.966 -8.237 -17.295 1.00 88.12 190 THR A C 1
ATOM 1457 O O . THR A 1 190 ? 9.223 -8.153 -16.304 1.00 88.12 190 THR A O 1
ATOM 1460 N N . PRO A 1 191 ? 10.829 -7.261 -17.633 1.00 89.06 191 PRO A N 1
ATOM 1461 C CA . PRO A 1 191 ? 10.968 -6.052 -16.840 1.00 89.06 191 PRO A CA 1
ATOM 1462 C C . PRO A 1 191 ? 9.645 -5.274 -16.772 1.00 89.06 191 PRO A C 1
ATOM 1464 O O . PRO A 1 191 ? 8.844 -5.317 -17.712 1.00 89.06 191 PRO A O 1
ATOM 1467 N N . PRO A 1 192 ? 9.391 -4.559 -15.663 1.00 88.00 192 PRO A N 1
ATOM 1468 C CA . PRO A 1 192 ? 8.215 -3.706 -15.542 1.00 88.00 192 PRO A CA 1
ATOM 1469 C C . PRO A 1 192 ? 8.203 -2.613 -16.615 1.00 88.00 192 PRO A C 1
ATOM 1471 O O . PRO A 1 192 ? 9.228 -2.017 -16.948 1.00 88.00 192 PRO A O 1
ATOM 1474 N N . ALA A 1 193 ? 7.010 -2.309 -17.126 1.00 89.12 193 ALA A N 1
ATOM 1475 C CA . ALA A 1 193 ? 6.821 -1.155 -17.991 1.00 89.12 193 ALA A CA 1
ATOM 1476 C C . ALA A 1 193 ? 7.045 0.154 -17.202 1.00 89.12 193 ALA A C 1
ATOM 1478 O O . ALA A 1 193 ? 6.753 0.209 -16.001 1.00 89.12 193 ALA A O 1
ATOM 1479 N N . PRO A 1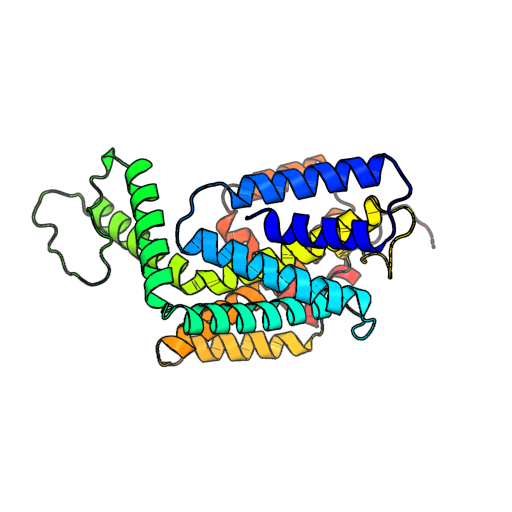 194 ? 7.503 1.238 -17.856 1.00 89.06 194 PRO A N 1
ATOM 1480 C CA . PRO A 1 194 ? 7.689 2.528 -17.199 1.00 89.06 194 PRO A CA 1
ATOM 1481 C C . PRO A 1 194 ? 6.411 3.008 -16.498 1.00 89.06 194 PRO A C 1
ATOM 1483 O O . PRO A 1 194 ? 5.329 2.957 -17.072 1.00 89.06 194 PRO A O 1
ATOM 1486 N N .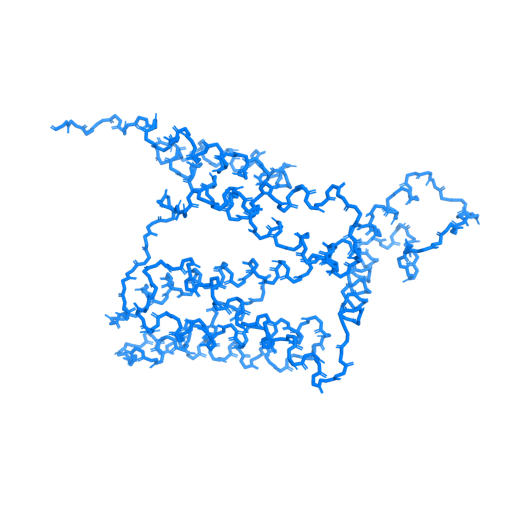 PHE A 1 195 ? 6.522 3.587 -15.298 1.00 89.31 195 PHE A N 1
ATOM 1487 C CA . PHE A 1 195 ? 5.349 4.033 -14.525 1.00 89.31 195 PHE A CA 1
ATOM 1488 C C . PHE A 1 195 ? 4.408 4.977 -15.303 1.00 89.31 195 PHE A C 1
ATOM 1490 O O . PHE A 1 195 ? 3.191 4.900 -15.169 1.00 89.31 195 PHE A O 1
ATOM 1497 N N . ARG A 1 196 ? 4.939 5.815 -16.206 1.00 88.69 196 ARG A N 1
ATOM 1498 C CA . ARG A 1 196 ? 4.134 6.706 -17.069 1.00 88.69 196 ARG A CA 1
ATOM 1499 C C . ARG A 1 196 ? 3.144 5.968 -17.983 1.00 88.69 196 ARG A C 1
ATOM 1501 O O . ARG A 1 196 ? 2.185 6.576 -18.451 1.00 88.69 196 ARG A O 1
ATOM 1508 N N . THR A 1 197 ? 3.367 4.682 -18.258 1.00 89.38 197 THR A N 1
ATOM 1509 C CA . THR A 1 197 ? 2.474 3.835 -19.062 1.00 89.38 197 THR A CA 1
ATOM 1510 C C . THR A 1 197 ? 1.545 2.985 -18.197 1.00 89.38 197 THR A C 1
ATOM 1512 O O . THR A 1 197 ? 0.830 2.148 -18.736 1.00 89.38 197 THR A O 1
ATOM 1515 N N . PHE A 1 198 ? 1.529 3.187 -16.873 1.00 90.75 198 PHE A N 1
ATOM 1516 C CA . PHE A 1 198 ? 0.657 2.451 -15.963 1.00 90.75 198 PHE A CA 1
ATOM 1517 C C . PHE A 1 198 ? -0.812 2.631 -16.364 1.00 90.75 198 PHE A C 1
ATOM 1519 O O . PHE A 1 198 ? -1.337 3.752 -16.379 1.00 90.75 198 PHE A O 1
ATOM 1526 N N . ARG A 1 199 ? -1.444 1.513 -16.723 1.00 88.88 199 ARG A N 1
ATOM 1527 C CA . ARG A 1 199 ? -2.851 1.374 -17.103 1.00 88.88 199 ARG A CA 1
ATOM 1528 C C . ARG A 1 199 ? -3.358 0.032 -16.585 1.00 88.88 199 ARG A C 1
ATOM 1530 O O . ARG A 1 199 ? -2.585 -0.912 -16.426 1.00 88.88 199 ARG A O 1
ATOM 1537 N N . PHE A 1 200 ? -4.654 -0.040 -16.337 1.00 91.75 200 PHE A N 1
ATOM 1538 C CA . PHE A 1 200 ? -5.370 -1.258 -15.979 1.00 91.75 200 PHE A CA 1
ATOM 1539 C C . PHE A 1 200 ? -6.704 -1.285 -16.730 1.00 91.75 200 PHE A C 1
ATOM 1541 O O . PHE A 1 200 ? -7.036 -0.321 -17.414 1.00 91.75 200 PHE A O 1
ATOM 1548 N N . SER A 1 201 ? -7.435 -2.396 -16.622 1.00 90.94 201 SER A N 1
ATOM 1549 C CA . SER A 1 201 ? -8.718 -2.591 -17.306 1.00 90.94 201 SER A CA 1
ATOM 1550 C C . SER A 1 201 ? -9.705 -1.462 -17.004 1.00 90.94 201 SER A C 1
ATOM 1552 O O . SER A 1 201 ? -9.992 -1.189 -15.837 1.00 90.94 201 SER A O 1
ATOM 1554 N N . ASP A 1 202 ? -10.276 -0.858 -18.045 1.00 90.50 202 ASP A N 1
ATOM 1555 C CA . ASP A 1 202 ? -11.253 0.224 -17.889 1.00 90.50 202 ASP A CA 1
ATOM 1556 C C . ASP A 1 202 ? -12.542 -0.255 -17.195 1.00 90.50 202 ASP A C 1
ATOM 1558 O O . ASP A 1 202 ? -13.263 0.547 -16.611 1.00 90.50 202 ASP A O 1
ATOM 1562 N N . HIS A 1 203 ? -12.784 -1.571 -17.130 1.00 92.81 203 HIS A N 1
ATOM 1563 C CA . HIS A 1 203 ? -13.892 -2.152 -16.366 1.00 92.81 203 HIS A CA 1
ATOM 1564 C C . HIS A 1 203 ? -13.791 -1.927 -14.849 1.00 92.81 203 HIS A C 1
ATOM 1566 O O . HIS A 1 203 ? -14.813 -2.001 -14.168 1.00 92.81 203 HIS A O 1
ATOM 1572 N N . LEU A 1 204 ? -12.605 -1.613 -14.302 1.00 93.62 204 LEU A N 1
ATOM 1573 C CA . LEU A 1 204 ? -12.445 -1.328 -12.868 1.00 93.62 204 LEU A CA 1
ATOM 1574 C C . LEU A 1 204 ? -13.244 -0.088 -12.428 1.00 93.62 204 LEU A C 1
ATOM 1576 O O . LEU A 1 204 ? -13.525 0.076 -11.242 1.00 93.62 204 LEU A O 1
ATOM 1580 N N . ILE A 1 205 ? -13.679 0.750 -13.372 1.00 95.50 205 ILE A N 1
ATOM 1581 C CA . ILE A 1 205 ? -14.524 1.899 -13.057 1.00 95.50 205 ILE A CA 1
ATOM 1582 C C . ILE A 1 205 ? -15.865 1.490 -12.462 1.00 95.50 205 ILE A C 1
ATOM 1584 O O . ILE A 1 205 ? -16.374 2.162 -11.571 1.00 95.50 205 ILE A O 1
ATOM 1588 N N . TRP A 1 206 ? -16.406 0.350 -12.885 1.00 96.19 206 TRP A N 1
ATOM 1589 C CA . TRP A 1 206 ? -17.642 -0.170 -12.319 1.00 96.19 206 TRP A CA 1
ATOM 1590 C C . TRP A 1 206 ? -17.456 -0.606 -10.872 1.00 96.19 206 TRP A C 1
ATOM 1592 O O . TRP A 1 206 ? -18.352 -0.391 -10.064 1.00 96.19 206 TRP A O 1
ATOM 1602 N N . ALA A 1 207 ? -16.280 -1.131 -10.513 1.00 95.94 207 ALA A N 1
ATOM 1603 C CA . ALA A 1 207 ? -15.963 -1.403 -9.116 1.00 95.94 207 ALA A CA 1
ATOM 1604 C C . ALA A 1 207 ? -15.943 -0.105 -8.296 1.00 95.94 207 ALA A C 1
ATOM 1606 O O . ALA A 1 207 ? -16.523 -0.075 -7.218 1.00 95.94 207 ALA A O 1
ATOM 1607 N N . LEU A 1 208 ? -15.350 0.977 -8.820 1.00 96.19 208 LEU A N 1
ATOM 1608 C CA . LEU A 1 208 ? -15.382 2.289 -8.164 1.00 96.19 208 LEU A CA 1
ATOM 1609 C C . LEU A 1 208 ? -16.827 2.773 -7.961 1.00 96.19 208 LEU A C 1
ATOM 1611 O O . LEU A 1 208 ? -17.198 3.103 -6.841 1.00 96.19 208 LEU A O 1
ATOM 1615 N N . VAL A 1 209 ? -17.650 2.750 -9.015 1.00 96.88 209 VAL A N 1
ATOM 1616 C CA . VAL A 1 209 ? -19.059 3.182 -8.967 1.00 96.88 209 VAL A CA 1
ATOM 1617 C C . VAL A 1 209 ? -19.863 2.364 -7.954 1.00 96.88 209 VAL A C 1
ATOM 1619 O O . VAL A 1 209 ? -20.543 2.941 -7.109 1.00 96.88 209 VAL A O 1
ATOM 1622 N N . VAL A 1 210 ? -19.768 1.031 -8.004 1.00 98.19 210 VAL A N 1
ATOM 1623 C CA . VAL A 1 210 ? -20.493 0.136 -7.090 1.00 98.19 210 VAL A CA 1
ATOM 1624 C C . VAL A 1 210 ? -20.039 0.345 -5.649 1.00 98.19 210 VAL A C 1
ATOM 1626 O O . VAL A 1 210 ? -20.880 0.488 -4.770 1.00 98.19 210 VAL A O 1
ATOM 1629 N N . LEU A 1 211 ? -18.731 0.408 -5.390 1.00 97.69 211 LEU A N 1
ATOM 1630 C CA . LEU A 1 211 ? -18.210 0.616 -4.038 1.00 97.69 211 LEU A CA 1
ATOM 1631 C C . LEU A 1 211 ? -18.630 1.976 -3.475 1.00 97.69 211 LEU A C 1
ATOM 1633 O O . LEU A 1 211 ? -19.023 2.048 -2.317 1.00 97.69 211 LEU A O 1
ATOM 1637 N N . THR A 1 212 ? -18.610 3.040 -4.283 1.00 96.94 212 THR A N 1
ATOM 1638 C CA . THR A 1 212 ? -19.123 4.350 -3.866 1.00 96.94 212 THR A CA 1
ATOM 1639 C C . THR A 1 212 ? -20.617 4.294 -3.555 1.00 96.94 212 THR A C 1
ATOM 1641 O O . THR A 1 212 ? -21.021 4.802 -2.516 1.00 96.94 212 THR A O 1
ATOM 1644 N N . ALA A 1 213 ? -21.432 3.641 -4.389 1.00 97.50 213 ALA A N 1
ATOM 1645 C CA . ALA A 1 213 ? -22.863 3.482 -4.121 1.00 97.50 213 ALA A CA 1
ATOM 1646 C C . ALA A 1 213 ? -23.129 2.686 -2.831 1.00 97.50 213 ALA A C 1
ATOM 1648 O O . ALA A 1 213 ? -24.008 3.052 -2.057 1.00 97.50 213 ALA A O 1
ATOM 1649 N N . LEU A 1 214 ? -22.338 1.642 -2.565 1.00 97.75 214 LEU A N 1
ATOM 1650 C CA . LEU A 1 214 ? -22.440 0.832 -1.349 1.00 97.75 214 LEU A CA 1
ATOM 1651 C C . LEU A 1 214 ? -22.070 1.600 -0.070 1.00 97.75 214 LEU A C 1
ATOM 1653 O O . LEU A 1 214 ? -22.571 1.258 0.991 1.00 97.75 214 LEU A O 1
ATOM 1657 N N . VAL A 1 215 ? -21.226 2.634 -0.151 1.00 95.88 215 VAL A N 1
ATOM 1658 C CA . VAL A 1 215 ? -20.931 3.514 1.000 1.00 95.88 215 VAL A CA 1
ATOM 1659 C C . VAL A 1 215 ? -22.117 4.423 1.348 1.00 95.88 215 VAL A C 1
ATOM 1661 O O . VAL A 1 215 ? -22.204 4.895 2.475 1.00 95.88 215 VAL A O 1
ATOM 1664 N N . LEU A 1 216 ? -23.030 4.677 0.405 1.00 95.75 216 LEU A N 1
ATOM 1665 C CA . LEU A 1 216 ? -24.179 5.568 0.610 1.00 95.75 216 LEU A CA 1
ATOM 1666 C C . LEU A 1 216 ? -25.400 4.872 1.228 1.00 95.75 216 LEU A C 1
ATOM 1668 O O . LEU A 1 216 ? -26.383 5.545 1.525 1.00 95.75 216 LEU A O 1
ATOM 1672 N N . ILE A 1 217 ? -25.362 3.547 1.382 1.00 96.25 217 ILE A N 1
ATOM 1673 C CA . ILE A 1 217 ? -26.448 2.759 1.973 1.00 96.25 21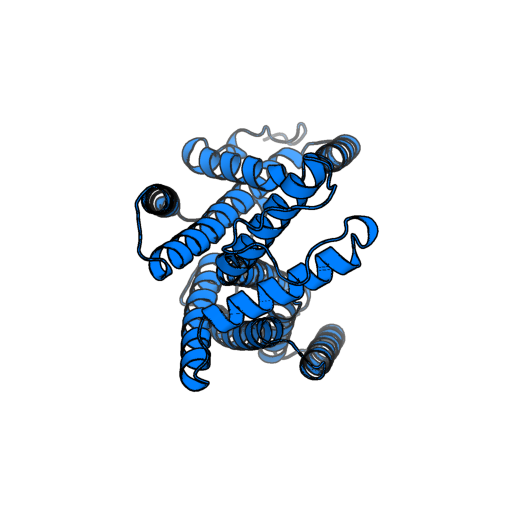7 ILE A CA 1
ATOM 1674 C C . ILE A 1 217 ? -26.036 2.227 3.348 1.00 96.25 217 ILE A C 1
ATOM 1676 O O . ILE A 1 217 ? -24.856 1.986 3.602 1.00 96.25 217 ILE A O 1
ATOM 1680 N N . ASP A 1 218 ? -27.018 1.980 4.212 1.00 95.31 218 ASP A N 1
ATOM 1681 C CA . ASP A 1 218 ? -26.775 1.412 5.536 1.00 95.31 218 ASP A CA 1
ATOM 1682 C C . ASP A 1 218 ? -26.395 -0.072 5.426 1.00 95.31 218 ASP A C 1
ATOM 1684 O O . ASP A 1 218 ? -27.214 -0.937 5.102 1.00 95.31 218 ASP A O 1
ATOM 1688 N N . LEU A 1 219 ? -25.125 -0.373 5.695 1.00 95.50 219 LEU A N 1
ATOM 1689 C CA . LEU A 1 219 ? -24.576 -1.727 5.709 1.00 95.50 219 LEU A CA 1
ATOM 1690 C C . LEU A 1 219 ? -24.303 -2.190 7.145 1.00 95.50 219 LEU A C 1
ATOM 1692 O O . LEU A 1 219 ? -24.002 -1.379 8.020 1.00 95.50 219 LEU A O 1
ATOM 1696 N N . PRO A 1 220 ? -24.325 -3.508 7.418 1.00 95.69 220 PRO A N 1
ATOM 1697 C CA . PRO A 1 220 ? -23.800 -4.012 8.679 1.00 95.69 220 PRO A CA 1
ATOM 1698 C C . PRO A 1 220 ? -22.310 -3.659 8.794 1.00 95.69 220 PRO A C 1
ATOM 1700 O O . PRO A 1 220 ? -21.570 -3.779 7.814 1.00 95.69 220 PRO A O 1
ATOM 1703 N N . ARG A 1 221 ? -21.849 -3.302 10.002 1.00 91.06 221 ARG A N 1
ATOM 1704 C CA . ARG A 1 221 ? -20.488 -2.785 10.273 1.00 91.06 221 ARG A CA 1
ATOM 1705 C C . ARG A 1 221 ? -19.369 -3.548 9.553 1.00 91.06 221 ARG A C 1
ATOM 1707 O O . ARG A 1 221 ? -18.469 -2.941 8.987 1.00 91.06 221 ARG A O 1
ATOM 1714 N N . GLY A 1 222 ? -19.420 -4.882 9.538 1.00 91.75 222 GLY A N 1
ATOM 1715 C CA . GLY A 1 222 ? -18.403 -5.695 8.858 1.00 91.75 222 GLY A CA 1
ATOM 1716 C C . GLY A 1 222 ? -18.353 -5.484 7.338 1.00 91.75 222 GLY A C 1
ATOM 1717 O O . GLY A 1 222 ? -17.268 -5.409 6.763 1.00 91.75 222 GLY A O 1
ATOM 1718 N N . ALA A 1 223 ? -19.513 -5.355 6.689 1.00 95.38 223 ALA A N 1
ATOM 1719 C CA . ALA A 1 223 ? -19.602 -5.078 5.257 1.00 95.38 223 ALA A CA 1
ATOM 1720 C C . ALA A 1 223 ? -19.201 -3.631 4.945 1.00 95.38 223 ALA A C 1
ATOM 1722 O O . ALA A 1 223 ? -18.487 -3.402 3.973 1.00 95.38 223 ALA A O 1
ATOM 1723 N N . GLU A 1 224 ? -19.588 -2.677 5.793 1.00 95.06 224 GLU A N 1
ATOM 1724 C CA . GLU A 1 224 ? -19.186 -1.275 5.660 1.00 95.06 224 GLU A CA 1
ATOM 1725 C C . GLU A 1 224 ? -17.658 -1.121 5.698 1.00 95.06 224 GLU A C 1
ATOM 1727 O O . GLU A 1 224 ? -17.067 -0.542 4.783 1.00 95.06 224 GLU A O 1
ATOM 1732 N N . VAL A 1 225 ? -16.998 -1.711 6.702 1.00 95.00 225 VAL A N 1
ATOM 1733 C CA . VAL A 1 225 ? -15.531 -1.705 6.819 1.00 95.00 225 VAL A CA 1
ATOM 1734 C C . VAL A 1 225 ? -14.894 -2.321 5.574 1.00 95.00 225 VAL A C 1
ATOM 1736 O O . VAL A 1 225 ? -13.965 -1.744 5.005 1.00 95.00 225 VAL A O 1
ATOM 1739 N N . LEU A 1 226 ? -15.398 -3.463 5.099 1.00 95.88 226 LEU A N 1
ATOM 1740 C CA . LEU A 1 226 ? -14.883 -4.103 3.889 1.00 95.88 226 LEU A CA 1
ATOM 1741 C C . LEU A 1 226 ? -15.008 -3.188 2.660 1.00 95.88 226 LEU A C 1
ATOM 1743 O O . LEU A 1 226 ? -14.025 -2.988 1.945 1.00 95.88 226 LEU A O 1
ATOM 1747 N N . VAL A 1 227 ? -16.189 -2.609 2.428 1.00 97.88 227 VAL A N 1
ATOM 1748 C CA . VAL A 1 227 ? -16.464 -1.721 1.289 1.00 97.88 227 VAL A CA 1
ATOM 1749 C C . VAL A 1 227 ? -15.567 -0.484 1.334 1.00 97.88 227 VAL A C 1
ATOM 1751 O O . VAL A 1 227 ? -14.948 -0.156 0.322 1.00 97.88 227 VAL A O 1
ATOM 1754 N N . ARG A 1 228 ? -15.418 0.161 2.499 1.00 97.69 228 ARG A N 1
ATOM 1755 C CA . ARG A 1 228 ? -14.535 1.327 2.686 1.00 97.69 228 ARG A CA 1
ATOM 1756 C C . ARG A 1 228 ? -13.075 1.000 2.364 1.00 97.69 228 ARG A C 1
ATOM 1758 O O . ARG A 1 228 ? -12.411 1.759 1.659 1.00 97.69 228 ARG A O 1
ATOM 1765 N N . ASN A 1 229 ? -12.577 -0.151 2.818 1.00 98.00 229 ASN A N 1
ATOM 1766 C CA . ASN A 1 229 ? -11.208 -0.588 2.534 1.00 98.00 229 ASN A CA 1
ATOM 1767 C C . ASN A 1 229 ? -10.987 -0.910 1.050 1.00 98.00 229 ASN A C 1
ATOM 1769 O O . ASN A 1 229 ? -9.962 -0.529 0.482 1.00 98.00 229 ASN A O 1
ATOM 1773 N N . LEU A 1 230 ? -11.945 -1.577 0.401 1.00 98.06 230 LEU A N 1
ATOM 1774 C CA . LEU A 1 230 ? -11.884 -1.836 -1.039 1.00 98.06 230 LEU A CA 1
ATOM 1775 C C . LEU A 1 230 ? -11.934 -0.532 -1.841 1.00 98.06 230 LEU A C 1
ATOM 1777 O O . LEU A 1 230 ? -11.142 -0.356 -2.769 1.00 98.06 230 LEU A O 1
ATOM 1781 N N . LEU A 1 231 ? -12.811 0.400 -1.457 1.00 97.94 231 LEU A N 1
ATOM 1782 C CA . LEU A 1 231 ? -12.916 1.715 -2.081 1.00 97.94 231 LEU A CA 1
ATOM 1783 C C . LEU A 1 231 ? -11.599 2.487 -1.961 1.00 97.94 231 LEU A C 1
ATOM 1785 O O . LEU A 1 231 ? -11.133 3.035 -2.956 1.00 97.94 231 LEU A O 1
ATOM 1789 N N . LEU A 1 232 ? -10.960 2.469 -0.787 1.00 97.62 232 LEU A N 1
ATOM 1790 C CA . LEU A 1 232 ? -9.651 3.086 -0.563 1.00 97.62 232 LEU A CA 1
ATOM 1791 C C . LEU A 1 232 ? -8.581 2.520 -1.515 1.00 97.62 232 LEU A C 1
ATOM 1793 O O . LEU A 1 232 ? -7.821 3.282 -2.120 1.00 97.62 232 LEU A O 1
ATOM 1797 N N . VAL A 1 233 ? -8.535 1.196 -1.696 1.00 97.94 233 VAL A N 1
ATOM 1798 C CA . VAL A 1 233 ? -7.587 0.544 -2.617 1.00 97.94 233 VAL A CA 1
ATOM 1799 C C . VAL A 1 233 ? -7.870 0.939 -4.069 1.00 97.94 233 VAL A C 1
ATOM 1801 O O . VAL A 1 233 ? -6.950 1.343 -4.781 1.00 97.94 233 VAL A O 1
ATOM 1804 N N . VAL A 1 234 ? -9.128 0.877 -4.514 1.00 97.69 234 VAL A N 1
ATOM 1805 C CA . VAL A 1 234 ? -9.517 1.238 -5.889 1.00 97.69 234 VAL A CA 1
ATOM 1806 C C . VAL A 1 234 ? -9.256 2.720 -6.168 1.00 97.69 234 VAL A C 1
ATOM 1808 O O . VAL A 1 234 ? -8.656 3.053 -7.192 1.00 97.69 234 VAL A O 1
ATOM 1811 N N . ALA A 1 235 ? -9.623 3.611 -5.247 1.00 97.12 235 ALA A N 1
ATOM 1812 C CA . ALA A 1 235 ? -9.333 5.038 -5.346 1.00 97.12 235 ALA A CA 1
ATOM 1813 C C . ALA A 1 235 ? -7.821 5.298 -5.448 1.00 97.12 235 ALA A C 1
ATOM 1815 O O . ALA A 1 235 ? -7.386 6.112 -6.261 1.00 97.12 235 ALA A O 1
ATOM 1816 N N . THR A 1 236 ? -7.006 4.545 -4.704 1.00 97.00 236 THR A N 1
ATOM 1817 C CA . THR A 1 236 ? -5.538 4.625 -4.779 1.00 97.00 236 THR A CA 1
ATOM 1818 C C . THR A 1 236 ? -4.996 4.154 -6.129 1.00 97.00 236 THR A C 1
ATOM 1820 O O . THR A 1 236 ? -4.074 4.770 -6.664 1.00 97.00 236 THR A O 1
ATOM 1823 N N . LEU A 1 237 ? -5.572 3.110 -6.736 1.00 96.75 237 LEU A N 1
ATOM 1824 C CA . LEU A 1 237 ? -5.198 2.690 -8.092 1.00 96.75 237 LEU A CA 1
ATOM 1825 C C . LEU A 1 237 ? -5.498 3.788 -9.121 1.00 96.75 237 LEU A C 1
ATOM 1827 O O . LEU A 1 237 ? -4.667 4.059 -9.993 1.00 96.75 237 LEU A O 1
ATOM 1831 N N . TYR A 1 238 ? -6.640 4.467 -8.995 1.00 96.81 238 TYR A N 1
ATOM 1832 C CA . TYR A 1 238 ? -6.958 5.629 -9.824 1.00 96.81 238 TYR A CA 1
ATOM 1833 C C . TYR A 1 238 ? -6.028 6.812 -9.550 1.00 96.81 238 TYR A C 1
ATOM 1835 O O . TYR A 1 238 ? -5.559 7.438 -10.500 1.00 96.81 238 TYR A O 1
ATOM 1843 N N . ALA A 1 239 ? -5.664 7.069 -8.293 1.00 96.88 239 ALA A N 1
ATOM 1844 C CA . ALA A 1 239 ? -4.665 8.078 -7.955 1.00 96.88 239 ALA A CA 1
ATOM 1845 C C . ALA A 1 239 ? -3.304 7.763 -8.595 1.00 96.88 239 ALA A C 1
ATOM 1847 O O . ALA A 1 239 ? -2.685 8.643 -9.189 1.00 96.88 239 ALA A O 1
ATOM 1848 N N . ALA A 1 240 ? -2.863 6.503 -8.576 1.00 95.88 240 ALA A N 1
ATOM 1849 C CA . ALA A 1 240 ? -1.645 6.073 -9.261 1.00 95.88 240 ALA A CA 1
ATOM 1850 C C . ALA A 1 240 ? -1.742 6.259 -10.789 1.00 95.88 240 ALA A C 1
ATOM 1852 O O . ALA A 1 240 ? -0.779 6.709 -11.415 1.00 95.88 240 ALA A O 1
ATOM 1853 N N . ARG A 1 241 ? -2.908 5.983 -11.395 1.00 94.88 241 ARG A N 1
ATOM 1854 C CA . ARG A 1 241 ? -3.170 6.255 -12.823 1.00 94.88 241 ARG A CA 1
ATOM 1855 C C . ARG A 1 241 ? -3.064 7.748 -13.135 1.00 94.88 241 ARG A C 1
ATOM 1857 O O . ARG A 1 241 ? -2.371 8.108 -14.083 1.00 94.88 241 ARG A O 1
ATOM 1864 N N . GLY A 1 242 ? -3.680 8.618 -12.337 1.00 95.12 242 GLY A N 1
ATOM 1865 C CA . GLY A 1 242 ? -3.572 10.067 -12.522 1.00 95.12 242 GLY A CA 1
ATOM 1866 C C . GLY A 1 242 ? -2.165 10.599 -12.274 1.00 95.12 242 GLY A C 1
ATOM 1867 O O . GLY A 1 242 ? -1.691 11.442 -13.030 1.00 95.12 242 GLY A O 1
ATOM 1868 N N . LEU A 1 243 ? -1.431 10.044 -11.308 1.00 94.50 243 LEU A N 1
ATOM 1869 C CA . LEU A 1 243 ? -0.022 10.376 -11.102 1.00 94.50 243 LEU A CA 1
ATOM 1870 C C . LEU A 1 243 ? 0.829 9.993 -12.321 1.00 94.50 243 LEU A C 1
ATOM 1872 O O . LEU A 1 243 ? 1.736 10.734 -12.694 1.00 94.50 243 LEU A O 1
ATOM 1876 N N . ALA A 1 244 ? 0.525 8.876 -12.991 1.00 93.25 244 ALA A N 1
ATOM 1877 C CA . ALA A 1 244 ? 1.173 8.513 -14.250 1.00 93.25 244 ALA A CA 1
ATOM 1878 C C . ALA A 1 244 ? 0.862 9.518 -15.379 1.00 93.25 244 ALA A C 1
ATOM 1880 O O . ALA A 1 244 ? 1.755 9.826 -16.174 1.00 93.25 244 ALA A O 1
ATOM 1881 N N . VAL A 1 245 ? -0.356 10.076 -15.420 1.00 93.19 245 VAL A N 1
ATOM 1882 C CA . VAL A 1 245 ? -0.734 11.167 -16.341 1.00 93.19 245 VAL A CA 1
ATOM 1883 C C . VAL A 1 245 ? 0.066 12.432 -16.032 1.00 93.19 245 VAL A C 1
ATOM 1885 O O . VAL A 1 245 ? 0.745 12.943 -16.922 1.00 93.19 245 VAL A O 1
ATOM 1888 N N . VAL A 1 246 ? 0.076 12.889 -14.775 1.00 92.06 246 VAL A N 1
ATOM 1889 C CA . VAL A 1 246 ? 0.866 14.054 -14.335 1.00 92.06 246 VAL A CA 1
ATOM 1890 C C . VAL A 1 246 ? 2.340 13.854 -14.682 1.00 92.06 246 VAL A C 1
ATOM 1892 O O . VAL A 1 246 ? 2.964 14.719 -15.295 1.00 92.06 246 VAL A O 1
ATOM 1895 N N . ARG A 1 247 ? 2.890 12.668 -14.393 1.00 91.56 247 ARG A N 1
ATOM 1896 C CA . ARG A 1 247 ? 4.274 12.327 -14.725 1.00 91.56 247 ARG A CA 1
ATOM 1897 C C . ARG A 1 247 ? 4.543 12.404 -16.223 1.00 91.56 247 ARG A C 1
ATOM 1899 O O . ARG A 1 247 ? 5.624 12.851 -16.591 1.00 91.56 247 ARG A O 1
ATOM 1906 N N . SER A 1 248 ? 3.605 11.971 -17.068 1.00 89.19 248 SER A N 1
ATOM 1907 C CA . SER A 1 248 ? 3.738 12.055 -18.528 1.00 89.19 248 SER A CA 1
ATOM 1908 C C . SER A 1 248 ? 3.721 13.502 -19.033 1.00 89.19 248 SER A C 1
ATOM 1910 O O . SER A 1 248 ? 4.572 13.860 -19.845 1.00 89.19 248 SER A O 1
ATOM 1912 N N . ALA A 1 249 ? 2.851 14.351 -18.476 1.00 88.06 249 ALA A N 1
ATOM 1913 C CA . ALA A 1 249 ? 2.767 15.774 -18.803 1.00 88.06 249 ALA A CA 1
ATOM 1914 C C . ALA A 1 249 ? 3.985 16.579 -18.310 1.00 88.06 249 ALA A C 1
ATOM 1916 O O . ALA A 1 249 ? 4.358 17.576 -18.918 1.00 88.06 249 ALA A O 1
ATOM 1917 N N . MET A 1 250 ? 4.643 16.130 -17.237 1.00 88.88 250 MET A N 1
ATOM 1918 C CA . MET A 1 250 ? 5.844 16.769 -16.687 1.00 88.88 250 MET A CA 1
ATOM 1919 C C . MET A 1 250 ? 7.135 16.485 -17.470 1.00 88.88 250 MET A C 1
ATOM 1921 O O . MET A 1 250 ? 8.144 17.128 -17.201 1.00 88.88 250 MET A O 1
ATOM 1925 N N . ILE A 1 251 ? 7.161 15.519 -18.397 1.00 86.06 251 ILE A N 1
ATOM 1926 C CA . ILE A 1 251 ? 8.378 15.174 -19.160 1.00 86.06 251 ILE A CA 1
ATOM 1927 C C . ILE A 1 251 ? 8.930 16.360 -19.970 1.00 86.06 251 ILE A C 1
ATOM 1929 O O . ILE A 1 251 ? 10.131 16.603 -19.869 1.00 86.06 251 ILE A O 1
ATOM 1933 N N . PRO A 1 252 ? 8.116 17.096 -20.752 1.00 86.31 252 PRO A N 1
ATOM 1934 C CA . PRO A 1 252 ? 8.602 18.264 -21.487 1.00 86.31 252 PRO A CA 1
ATOM 1935 C C . PRO A 1 252 ? 8.841 19.499 -20.602 1.00 86.31 252 PRO A C 1
ATOM 1937 O O . PRO A 1 252 ? 9.395 20.484 -21.081 1.00 86.31 252 PRO A O 1
ATOM 1940 N N . ALA A 1 253 ? 8.419 19.490 -19.332 1.00 86.94 253 ALA A N 1
ATOM 1941 C CA . ALA A 1 253 ? 8.488 20.672 -18.481 1.00 86.94 253 ALA A CA 1
ATOM 1942 C C . ALA A 1 253 ? 9.925 20.955 -17.988 1.00 86.94 253 ALA A C 1
ATOM 1944 O O . ALA A 1 253 ? 10.655 20.027 -17.620 1.00 86.94 253 ALA A O 1
ATOM 1945 N N . PRO A 1 254 ? 10.346 22.231 -17.908 1.00 91.69 254 PRO A N 1
ATOM 1946 C CA . PRO A 1 254 ? 11.658 22.583 -17.379 1.00 91.69 254 PRO A CA 1
ATOM 1947 C C . PRO A 1 254 ? 11.765 22.221 -15.887 1.00 91.69 254 PRO A C 1
ATOM 1949 O O . PRO A 1 254 ? 10.833 22.422 -15.108 1.00 91.69 254 PRO A O 1
ATOM 1952 N N . ARG A 1 255 ? 12.937 21.727 -15.459 1.00 91.50 255 ARG A N 1
ATOM 1953 C CA . ARG A 1 255 ? 13.215 21.331 -14.061 1.00 91.50 255 ARG A CA 1
ATOM 1954 C C . ARG A 1 255 ? 12.780 22.353 -12.993 1.00 91.50 255 ARG A C 1
ATOM 1956 O O . ARG A 1 255 ? 12.159 21.907 -12.029 1.00 91.50 255 ARG A O 1
ATOM 1963 N N . PRO A 1 256 ? 13.045 23.673 -13.116 1.00 92.69 256 PRO A N 1
ATOM 1964 C CA . PRO A 1 256 ? 12.616 24.634 -12.095 1.00 92.69 256 PRO A CA 1
ATOM 1965 C C . PRO A 1 256 ? 11.093 24.683 -11.926 1.00 92.69 256 PRO A C 1
ATOM 1967 O O . PRO A 1 256 ? 10.615 24.799 -10.802 1.00 92.69 256 PRO A O 1
ATOM 1970 N N . PHE A 1 257 ? 10.326 24.517 -13.008 1.00 92.31 257 PHE A N 1
ATOM 1971 C CA . PHE A 1 257 ? 8.865 24.474 -12.939 1.00 92.31 257 PHE A CA 1
ATOM 1972 C C . PHE A 1 257 ? 8.372 23.243 -12.171 1.00 92.31 257 PHE A C 1
ATOM 1974 O O . PHE A 1 257 ? 7.492 23.358 -11.324 1.00 92.31 257 PHE A O 1
ATOM 1981 N N . VAL A 1 258 ? 8.975 22.073 -12.412 1.00 91.31 258 VAL A N 1
ATOM 1982 C CA . VAL A 1 258 ? 8.634 20.842 -11.678 1.00 91.31 258 VAL A CA 1
ATOM 1983 C C . VAL A 1 258 ? 8.933 20.994 -10.186 1.00 91.31 258 VAL A C 1
ATOM 1985 O O . VAL A 1 258 ? 8.106 20.617 -9.363 1.00 91.31 258 VAL A O 1
ATOM 1988 N N . VAL A 1 259 ? 10.081 21.581 -9.826 1.00 92.94 259 VAL A N 1
ATOM 1989 C CA . VAL A 1 259 ? 10.437 21.842 -8.421 1.00 92.94 259 VAL A CA 1
ATOM 1990 C C . VAL A 1 259 ? 9.441 22.804 -7.773 1.00 92.94 259 VAL A C 1
ATOM 1992 O O . VAL A 1 259 ? 8.938 22.505 -6.693 1.00 92.94 259 VAL A O 1
ATOM 1995 N N . LEU A 1 260 ? 9.109 23.913 -8.440 1.00 94.25 260 LEU A N 1
ATOM 1996 C CA . LEU A 1 260 ? 8.129 24.881 -7.945 1.00 94.25 260 LEU A CA 1
ATOM 1997 C C . LEU A 1 260 ? 6.753 24.239 -7.739 1.00 94.25 260 LEU A C 1
ATOM 1999 O O . LEU A 1 260 ? 6.133 24.451 -6.703 1.00 94.25 260 LEU A O 1
ATOM 2003 N N . LEU A 1 261 ? 6.297 23.420 -8.688 1.00 90.94 261 LEU A N 1
ATOM 2004 C CA . LEU A 1 261 ? 5.023 22.714 -8.583 1.00 90.94 261 LEU A CA 1
ATOM 2005 C C . LEU A 1 261 ? 5.022 21.707 -7.423 1.00 90.94 261 LEU A C 1
ATOM 2007 O O . LEU A 1 261 ? 4.049 21.640 -6.678 1.00 90.94 261 LEU A O 1
ATOM 2011 N N . CYS A 1 262 ? 6.114 20.962 -7.224 1.00 91.50 262 CYS A N 1
ATOM 2012 C CA . CYS A 1 262 ? 6.259 20.076 -6.068 1.00 91.50 262 CYS A CA 1
ATOM 2013 C C . CYS A 1 262 ? 6.212 20.852 -4.745 1.00 91.50 262 CYS A C 1
ATOM 2015 O O . CYS A 1 262 ? 5.542 20.411 -3.816 1.00 91.50 262 CYS A O 1
ATOM 2017 N N . LEU A 1 263 ? 6.876 22.010 -4.663 1.00 93.19 263 LEU A N 1
ATOM 2018 C CA . LEU A 1 263 ? 6.834 22.876 -3.481 1.00 93.19 263 LEU A CA 1
ATOM 2019 C C . LEU A 1 263 ? 5.427 23.439 -3.244 1.00 93.19 263 LEU A C 1
ATOM 2021 O O . LEU A 1 263 ? 4.941 23.414 -2.117 1.00 93.19 263 LEU A O 1
ATOM 2025 N N . ALA A 1 264 ? 4.741 23.870 -4.303 1.00 91.69 264 ALA A N 1
ATOM 2026 C CA . ALA A 1 264 ? 3.365 24.356 -4.235 1.00 91.69 264 ALA A CA 1
ATOM 2027 C C . ALA A 1 264 ? 2.363 23.257 -3.835 1.00 91.69 264 ALA A C 1
ATOM 2029 O O . ALA A 1 264 ? 1.323 23.557 -3.254 1.00 91.69 264 ALA A O 1
ATOM 2030 N N . ALA A 1 265 ? 2.675 21.986 -4.103 1.00 90.31 265 ALA A N 1
ATOM 2031 C CA . ALA A 1 265 ? 1.849 20.849 -3.708 1.00 90.31 265 ALA A CA 1
ATOM 2032 C C . ALA A 1 265 ? 1.976 20.486 -2.215 1.00 90.31 265 ALA A C 1
ATOM 2034 O O . ALA A 1 265 ? 1.060 19.870 -1.676 1.00 90.31 265 ALA A O 1
ATOM 2035 N N . VAL A 1 266 ? 3.065 20.872 -1.534 1.00 92.31 266 VAL A N 1
ATOM 2036 C CA . VAL A 1 266 ? 3.293 20.586 -0.101 1.00 92.31 266 VAL A CA 1
ATOM 2037 C C . VAL A 1 266 ? 2.138 21.051 0.801 1.00 92.31 266 VAL A C 1
ATOM 2039 O O . VAL A 1 266 ? 1.630 20.215 1.551 1.00 92.31 266 VAL A O 1
ATOM 2042 N N . PRO A 1 267 ? 1.665 22.315 0.751 1.00 90.81 267 PRO A N 1
ATOM 2043 C CA . PRO A 1 267 ? 0.579 22.769 1.627 1.00 90.81 267 PRO A CA 1
ATOM 2044 C C . PRO A 1 267 ? -0.756 22.055 1.372 1.00 90.81 267 PRO A C 1
ATOM 2046 O O . PRO A 1 267 ? -1.597 21.996 2.261 1.00 90.81 267 PRO A O 1
ATOM 2049 N N . VAL A 1 268 ? -0.953 21.489 0.178 1.00 91.81 268 VAL A N 1
ATOM 2050 C CA . VAL A 1 268 ? -2.186 20.792 -0.224 1.00 91.81 268 VAL A CA 1
ATOM 2051 C C . VAL A 1 268 ? -1.978 19.286 -0.375 1.00 91.81 268 VAL A C 1
ATOM 2053 O O . VAL A 1 268 ? -2.766 18.616 -1.041 1.00 91.81 268 VAL A O 1
ATOM 2056 N N . LEU A 1 269 ? -0.936 18.725 0.248 1.00 89.44 269 LEU A N 1
ATOM 2057 C CA . LEU A 1 269 ? -0.523 17.335 0.037 1.00 89.44 269 LEU A CA 1
ATOM 2058 C C . LEU A 1 269 ? -1.642 16.327 0.337 1.00 89.44 269 LEU A C 1
ATOM 2060 O O . LEU A 1 269 ? -1.753 15.326 -0.363 1.00 89.44 269 LEU A O 1
ATOM 2064 N N . ALA A 1 270 ? -2.508 16.612 1.313 1.00 85.62 270 ALA A N 1
ATOM 2065 C CA . ALA A 1 270 ? -3.672 15.778 1.622 1.00 85.62 270 ALA A CA 1
ATOM 2066 C C . ALA A 1 270 ? -4.701 15.715 0.471 1.00 85.62 270 ALA A C 1
ATOM 2068 O O . ALA A 1 270 ? -5.392 14.711 0.317 1.00 85.62 270 ALA A O 1
ATOM 2069 N N . LEU A 1 271 ? -4.776 16.755 -0.368 1.00 90.94 271 LEU A N 1
ATOM 2070 C CA . LEU A 1 271 ? -5.681 16.842 -1.521 1.00 90.94 271 LEU A CA 1
ATOM 2071 C C . LEU A 1 271 ? -5.058 16.304 -2.815 1.00 90.94 271 LEU A C 1
ATOM 2073 O O . LEU A 1 271 ? -5.780 15.957 -3.751 1.00 90.94 271 LEU A O 1
ATOM 2077 N N . VAL A 1 272 ? -3.728 16.200 -2.886 1.00 92.69 272 VAL A N 1
ATOM 2078 C CA . VAL A 1 272 ? -3.019 15.709 -4.079 1.00 92.69 272 VAL A CA 1
ATOM 2079 C C . VAL A 1 272 ? -3.485 14.306 -4.503 1.00 92.69 272 VAL A C 1
ATOM 2081 O O . VAL A 1 272 ? -3.763 14.131 -5.694 1.00 92.69 272 VAL A O 1
ATOM 2084 N N . PRO A 1 273 ? -3.638 13.310 -3.600 1.00 92.31 273 PRO A N 1
ATOM 2085 C CA . PRO A 1 273 ? -4.161 11.997 -3.970 1.00 92.31 273 PRO A CA 1
ATOM 2086 C C . PRO A 1 273 ? -5.562 12.066 -4.577 1.00 92.31 273 PRO A C 1
ATOM 2088 O O . PRO A 1 273 ? -5.829 11.365 -5.551 1.00 92.31 273 PRO A O 1
ATOM 2091 N N . LEU A 1 274 ? -6.429 12.940 -4.055 1.00 93.31 274 LEU A N 1
ATOM 2092 C CA . LEU A 1 274 ? -7.786 13.131 -4.566 1.00 93.31 274 LEU A CA 1
ATOM 2093 C C . LEU A 1 274 ? -7.767 13.724 -5.979 1.00 93.31 274 LEU A C 1
ATOM 2095 O O . LEU A 1 274 ? -8.399 13.178 -6.882 1.00 93.31 274 LEU A O 1
ATOM 2099 N N . GLY A 1 275 ? -6.986 14.785 -6.203 1.00 93.62 275 GLY A N 1
ATOM 2100 C CA . GLY A 1 275 ? -6.813 15.370 -7.536 1.00 93.62 275 GLY A CA 1
ATOM 2101 C C . GLY A 1 275 ? -6.243 14.362 -8.539 1.00 93.62 275 GLY A C 1
ATOM 2102 O O . GLY A 1 275 ? -6.728 14.251 -9.665 1.00 93.62 275 GLY A O 1
ATOM 2103 N N . CYS A 1 276 ? -5.272 13.550 -8.112 1.00 95.75 276 CYS A N 1
ATOM 2104 C CA . CYS A 1 276 ? -4.747 12.459 -8.929 1.00 95.75 276 CYS A CA 1
ATOM 2105 C C . CYS A 1 276 ? -5.814 11.391 -9.209 1.00 95.75 276 CYS A C 1
ATOM 2107 O O . CYS A 1 276 ? -5.887 10.900 -10.331 1.00 95.75 276 CYS A O 1
ATOM 2109 N N . ALA A 1 277 ? -6.662 11.035 -8.242 1.00 95.38 277 ALA A N 1
ATOM 2110 C CA . ALA A 1 277 ? -7.731 10.062 -8.459 1.00 95.38 277 ALA A CA 1
ATOM 2111 C C . ALA A 1 277 ? -8.729 10.556 -9.515 1.00 95.38 277 ALA A C 1
ATOM 2113 O O . ALA A 1 277 ? -9.032 9.817 -10.451 1.00 95.38 277 ALA A O 1
ATOM 2114 N N . VAL A 1 278 ? -9.151 11.823 -9.435 1.00 95.69 278 VAL A N 1
ATOM 2115 C CA . VAL A 1 278 ? -10.033 12.455 -10.433 1.00 95.69 278 VAL A CA 1
ATOM 2116 C C . VAL A 1 278 ? -9.391 12.441 -11.823 1.00 95.69 278 VAL A C 1
ATOM 2118 O O . VAL A 1 278 ? -10.028 12.026 -12.792 1.00 95.69 278 VAL A O 1
ATOM 2121 N N . LEU A 1 279 ? -8.112 12.820 -11.931 1.00 94.75 279 LEU A N 1
ATOM 2122 C CA . LEU A 1 279 ? -7.376 12.767 -13.199 1.00 94.75 279 LEU A CA 1
ATOM 2123 C C . LEU A 1 279 ? -7.253 11.340 -13.746 1.00 94.75 279 LEU A C 1
ATOM 2125 O O . LEU A 1 279 ? -7.373 11.129 -14.951 1.00 94.75 279 LEU A O 1
ATOM 2129 N N . GLY A 1 280 ? -7.024 10.355 -12.878 1.00 94.62 280 GLY A N 1
ATOM 2130 C CA . GLY A 1 280 ? -6.954 8.951 -13.266 1.00 94.62 280 GLY A CA 1
ATOM 2131 C C . GLY A 1 280 ? -8.286 8.420 -13.783 1.00 94.62 280 GLY A C 1
ATOM 2132 O O . GLY A 1 280 ? -8.304 7.676 -14.761 1.00 94.62 280 GLY A O 1
ATOM 2133 N N . VAL A 1 281 ? -9.396 8.819 -13.157 1.00 95.19 281 VAL A N 1
ATOM 2134 C CA . VAL A 1 281 ? -10.750 8.490 -13.619 1.00 95.19 281 VAL A CA 1
ATOM 2135 C C . VAL A 1 281 ? -11.003 9.140 -14.982 1.00 95.19 281 VAL A C 1
ATOM 2137 O O . VAL A 1 281 ? -11.360 8.433 -15.921 1.00 95.19 281 VAL A O 1
ATOM 2140 N N . ALA A 1 282 ? -10.697 10.432 -15.147 1.00 93.81 282 ALA A N 1
ATOM 2141 C CA . ALA A 1 282 ? -10.840 11.148 -16.419 1.00 93.81 282 ALA A CA 1
ATOM 2142 C C . ALA A 1 282 ? -10.004 10.537 -17.567 1.00 93.81 282 ALA A C 1
ATOM 2144 O O . ALA A 1 282 ? -10.474 10.453 -18.705 1.00 93.81 282 ALA A O 1
ATOM 2145 N N . ASP A 1 283 ? -8.793 10.045 -17.274 1.00 93.25 283 ASP A N 1
ATOM 2146 C CA . ASP A 1 283 ? -7.915 9.339 -18.224 1.00 93.25 283 ASP A CA 1
ATOM 2147 C C . ASP A 1 283 ? -8.505 8.011 -18.736 1.00 93.25 283 ASP A C 1
ATOM 2149 O O . ASP A 1 283 ? -7.992 7.461 -19.709 1.00 93.25 283 ASP A O 1
ATOM 2153 N N . THR A 1 284 ? -9.574 7.492 -18.119 1.00 90.19 284 THR A N 1
ATOM 2154 C CA . THR A 1 284 ? -10.319 6.314 -18.607 1.00 90.19 284 THR A CA 1
ATOM 2155 C C . THR A 1 284 ? -11.032 6.606 -19.925 1.00 90.19 284 THR A C 1
ATOM 2157 O O . THR A 1 284 ? -11.029 5.761 -20.811 1.00 90.19 284 THR A O 1
ATOM 2160 N N . TRP A 1 285 ? -11.582 7.814 -20.096 1.00 89.44 285 TRP A N 1
ATOM 2161 C CA . TRP A 1 285 ? -12.345 8.173 -21.300 1.00 89.44 285 TRP A CA 1
ATOM 2162 C C . TRP A 1 285 ? -11.613 9.142 -22.226 1.00 89.44 285 TRP A C 1
ATOM 2164 O O . TRP A 1 285 ? -11.739 9.048 -23.443 1.00 89.44 285 TRP A O 1
ATOM 2174 N N . LEU A 1 286 ? -10.860 10.097 -21.672 1.00 87.06 286 LEU A N 1
ATOM 2175 C CA . LEU A 1 286 ? -10.299 11.199 -22.464 1.00 87.06 286 LEU A CA 1
ATOM 2176 C C . LEU A 1 286 ? -8.950 10.870 -23.122 1.00 87.06 286 LEU A C 1
ATOM 2178 O O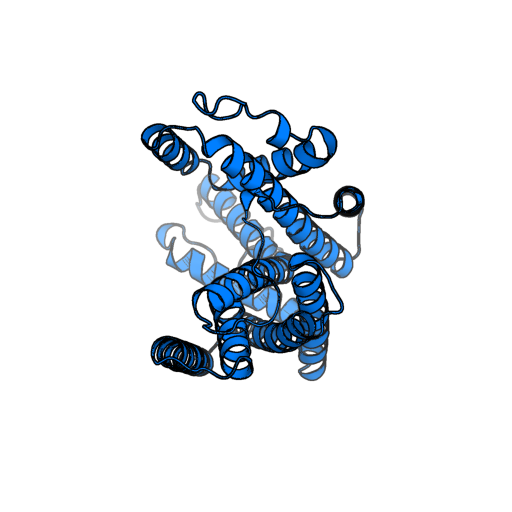 . LEU A 1 286 ? -8.517 11.626 -23.997 1.00 87.06 286 LEU A O 1
ATOM 2182 N N . ASP A 1 287 ? -8.302 9.774 -22.704 1.00 86.12 287 ASP A N 1
ATOM 2183 C CA . ASP A 1 287 ? -6.925 9.388 -23.056 1.00 86.12 287 ASP A CA 1
ATOM 2184 C C . ASP A 1 287 ? -5.977 10.604 -23.046 1.00 86.12 287 ASP A C 1
ATOM 2186 O O . ASP A 1 287 ? -5.404 11.013 -24.062 1.00 86.12 287 ASP A O 1
ATOM 2190 N N . LEU A 1 288 ? -5.859 11.234 -21.871 1.00 84.94 288 LEU A N 1
ATOM 2191 C CA . LEU A 1 288 ? -5.177 12.522 -21.694 1.00 84.94 288 LEU A CA 1
ATOM 2192 C C . LEU A 1 288 ? -3.706 12.461 -22.126 1.00 84.94 288 LEU A C 1
ATOM 2194 O O . LEU A 1 288 ? -3.149 13.446 -22.605 1.00 84.94 288 LEU A O 1
ATOM 2198 N N . ARG A 1 289 ? -3.082 11.286 -22.012 1.00 82.31 289 ARG A N 1
ATOM 2199 C CA . ARG A 1 289 ? -1.661 11.076 -22.329 1.00 82.31 289 ARG A CA 1
ATOM 2200 C C . ARG A 1 289 ? -1.354 11.203 -23.817 1.00 82.31 289 ARG A C 1
ATOM 2202 O O . ARG A 1 289 ? -0.253 11.616 -24.160 1.00 82.31 289 ARG A O 1
ATOM 2209 N N . ARG A 1 290 ? -2.306 10.874 -24.698 1.00 81.00 290 ARG A N 1
ATOM 2210 C CA . ARG A 1 290 ? -2.138 11.031 -26.155 1.00 81.00 290 ARG A CA 1
ATOM 2211 C C . ARG A 1 290 ? -2.249 12.481 -26.618 1.00 81.00 290 ARG A C 1
ATOM 2213 O O . ARG A 1 290 ? -1.863 12.786 -27.739 1.00 81.00 290 ARG A O 1
ATOM 2220 N N . ARG A 1 291 ? -2.781 13.365 -25.771 1.00 77.94 291 ARG A N 1
ATOM 2221 C CA . ARG A 1 291 ? -3.026 14.777 -26.091 1.00 77.94 291 ARG A CA 1
ATOM 2222 C C . ARG A 1 291 ? -1.884 15.699 -25.663 1.00 77.94 291 ARG A C 1
ATOM 2224 O O . ARG A 1 291 ? -1.937 16.891 -25.944 1.00 77.94 291 ARG A O 1
ATOM 2231 N N . VAL A 1 292 ? -0.863 15.167 -24.985 1.00 70.56 292 VAL A N 1
ATOM 2232 C CA . VAL A 1 292 ? 0.345 15.926 -24.640 1.00 70.56 292 VAL A CA 1
ATOM 2233 C C . VAL A 1 292 ? 1.207 16.060 -25.904 1.00 70.56 292 VAL A C 1
ATOM 2235 O O . VAL A 1 292 ? 1.579 15.031 -26.472 1.00 70.56 292 VAL A O 1
ATOM 2238 N N . PRO A 1 293 ? 1.527 17.286 -26.363 1.00 63.44 293 PRO A N 1
ATOM 2239 C CA . PRO A 1 293 ? 2.328 17.489 -27.566 1.00 63.44 293 PRO A CA 1
ATOM 2240 C C . PRO A 1 293 ? 3.708 16.821 -27.445 1.00 63.44 293 PRO A C 1
ATOM 2242 O O . PRO A 1 293 ? 4.308 16.869 -26.363 1.00 63.44 293 PRO A O 1
ATOM 2245 N N . PRO A 1 294 ? 4.244 16.220 -28.524 1.00 60.16 294 PRO A N 1
ATOM 2246 C CA . PRO A 1 294 ? 5.615 15.732 -28.522 1.00 60.16 294 PRO A CA 1
ATOM 2247 C C . PRO A 1 294 ? 6.599 16.893 -28.276 1.00 60.16 294 PRO A C 1
ATOM 2249 O O . PRO A 1 294 ? 6.299 18.037 -28.633 1.00 60.16 294 PRO A O 1
ATOM 2252 N N . PRO A 1 295 ? 7.772 16.630 -27.668 1.00 56.72 295 PRO A N 1
ATOM 2253 C CA . PRO A 1 295 ? 8.794 17.652 -27.477 1.00 56.72 295 PRO A CA 1
ATOM 2254 C C . PRO A 1 295 ? 9.156 18.289 -28.824 1.00 56.72 295 PRO A C 1
ATOM 2256 O O . PRO A 1 295 ? 9.448 17.577 -29.786 1.00 56.72 295 PRO A O 1
ATOM 2259 N N . GLN A 1 296 ? 9.137 19.621 -28.897 1.00 57.50 296 GLN A N 1
ATOM 2260 C CA . GLN A 1 296 ? 9.562 20.352 -30.090 1.00 57.50 296 GLN A CA 1
ATOM 2261 C C . GLN A 1 296 ? 11.037 20.019 -30.373 1.00 57.50 296 GLN A C 1
ATOM 2263 O O . GLN A 1 296 ? 11.900 20.333 -29.556 1.00 57.50 296 GLN A O 1
ATOM 2268 N N . GLY A 1 297 ? 11.317 19.340 -31.492 1.00 57.50 297 GLY A N 1
ATOM 2269 C CA . GLY A 1 297 ? 12.686 19.002 -31.911 1.00 57.50 297 GLY A CA 1
ATOM 2270 C C . GLY A 1 297 ? 12.911 17.592 -32.467 1.00 57.50 297 GLY A C 1
ATOM 2271 O O . GLY A 1 297 ? 14.014 17.311 -32.922 1.00 57.50 297 GLY A O 1
ATOM 2272 N N . VAL A 1 298 ? 11.906 16.711 -32.475 1.00 52.84 298 VAL A N 1
ATOM 2273 C CA . VAL A 1 298 ? 11.975 15.441 -33.219 1.00 52.84 298 VAL A CA 1
ATOM 2274 C C . VAL A 1 298 ? 11.086 15.575 -34.454 1.00 52.84 298 VAL A C 1
ATOM 2276 O O . VAL A 1 298 ? 9.862 15.579 -34.337 1.00 52.84 298 VAL A O 1
ATOM 2279 N N . ALA A 1 299 ? 11.710 15.779 -35.616 1.00 40.16 299 ALA A N 1
ATOM 2280 C CA . ALA A 1 299 ? 11.032 15.702 -36.909 1.00 40.16 299 ALA A CA 1
ATOM 2281 C C . ALA A 1 299 ? 10.548 14.255 -37.168 1.00 40.16 299 ALA A C 1
ATOM 2283 O O . ALA A 1 299 ? 11.162 13.332 -36.624 1.00 40.16 299 ALA A O 1
ATOM 2284 N N . PRO A 1 300 ? 9.453 14.063 -37.931 1.00 50.44 300 PRO A N 1
ATOM 2285 C CA . PRO A 1 300 ? 8.947 12.738 -38.294 1.00 50.44 300 PRO A CA 1
ATOM 2286 C C . PRO A 1 300 ? 9.950 11.913 -39.108 1.00 50.44 300 PRO A C 1
ATOM 2288 O O . PRO A 1 300 ? 10.744 12.518 -39.865 1.00 50.44 300 PRO A O 1
#

Solvent-accessible surface area (backbone atoms only — not comparable to full-atom values): 16718 Å² total; per-residue (Å²): 129,77,63,51,35,24,40,52,38,26,37,53,52,45,60,73,49,59,71,86,48,72,69,41,50,53,51,37,52,51,34,51,49,54,51,54,54,58,72,68,53,88,70,55,69,60,56,48,50,54,50,52,33,27,52,40,24,30,57,38,30,53,50,39,66,70,63,68,81,55,92,47,70,66,57,27,39,52,50,9,45,51,54,11,49,54,51,41,51,52,51,31,59,76,70,73,52,53,71,66,58,46,29,50,50,45,30,54,51,53,50,53,50,51,43,72,76,39,65,90,72,68,66,68,98,62,72,71,82,86,62,90,68,74,78,84,67,94,65,57,73,68,56,56,53,50,52,52,52,52,28,54,51,37,50,49,51,28,57,38,38,70,24,53,52,47,46,47,41,50,53,14,42,53,51,16,54,50,50,38,52,75,55,43,93,60,56,83,77,79,78,77,75,62,66,59,70,54,78,73,69,73,70,55,54,54,54,50,53,51,35,55,55,57,70,76,48,97,57,61,68,73,58,42,41,51,40,54,16,50,40,52,42,52,47,47,53,26,16,53,33,12,46,13,45,53,53,53,64,48,66,81,50,58,68,70,59,54,53,50,51,54,59,66,39,57,89,45,48,88,49,47,54,55,55,19,20,55,46,20,55,48,42,69,78,68,46,56,72,79,71,53,78,76,68,91,87,72,78,134

Radius of gyration: 22.25 Å; Cα contacts (8 Å, |Δi|>4): 278; chains: 1; bounding box: 56×46×71 Å

Foldseek 3Di:
DPLLLALLLLLVQLVVLPADDPLSVVSNVVSVVVLVVLVPDDDDPLSVLLNQLSVQLSVQLNCLQQVPPDDDLLVSLVRSLVRSVVVSVVVCVVVVHDLVVQLVRQLQVLLVVVCVVCVVLVADNHQPPDDPPPPPDDDDPVSVVVSNVSSVVSSVCSLLVSLVSSVVSSVSSLNSQQVSVVRGPRGRDDRDDPLLPDDDDLVLVVVLVVLVVVCVDDDDPVVNSVSVSSNSNSLQSLLSQLVSLVVLLCPLPDPVVVVVVVVVCVVVVVCSSVVSSVSSNVCSPPVSNVVRDDRPPDDD

Nearest PDB structures (foldseek):
  7n5a-assembly1_B  TM=2.104E-01  e=9.904E+00  Arabidopsis thaliana
  6h2d-assembly1_P  TM=2.178E-01  e=9.904E+00  Aeromonas hydrophila subsp. hydrophila AL09-71
  7rit-assembly1_B  TM=1.327E-01  e=9.491E+00  Acinetobacter baumannii

Mean predicted aligned error: 6.17 Å

Sequence (300 aa):
MSPFFFLAPTVVLLLLSRPATAREWIWIVLGVTSIAVLLRIPTTLPEQTLRAAGAFFTGAYVVAALGGTFPSLLTRTLIAIGVAATATIGWFLKLGLRFGDLEGEIVSTTWKGWRALFPSFGLPETPLVHSEVLVSGSSSPTATELVQELSRATTTMGELYPGMVAIYALLGGWLAWEWYHRLSRHPLGTPPAPFRTFRFSDHLIWALVVLTALVLIDLPRGAEVLVRNLLLVVATLYAARGLAVVRSAMIPAPRPFVVLLCLAAVPVLALVPLGCAVLGVADTWLDLRRRVPPPQGVAP

pLDDT: mean 89.96, std 11.23, range [40.16, 98.19]

Secondary structure (DSSP, 8-state):
--THHHHHHHHHHHHHT---SHHHHHHHHHHHHHHHHHHHS---HHHHHHHHHHHHHHHHHHHHHHS---S-HHHHHHHHHHHHHHHHHHHHHHHT--HHHHHHHHHHHHHHHHHHH-GGGT--SS--SS------S---HHHHHHHHHHHHHHHHHHHTHHHHHHHHHHHHHHHHHHHHHHH-SS-SSPPPPPGGG----TTHHHHHHHHHHHHTS---HHHHHHHHHHHHHHHHHHHHHHHHHHHHHTTTS-HHHHHHHHHHHGGGTTTHHHHHHHHHHHHHHH-GGGGSPPPTT---